Protein AF-A0A7S3IXF3-F1 (afdb_monomer_lite)

Foldseek 3Di:
DPPVVVVVVVVVVVVLVVVLVVVLVVLLVCLQVDVVLLVVCVVPVVVLVVLVVLLVVLVCCCVVPVVQVPDPPNVSVSVVSNSVSVSSNVSNVCSVDHPVVVVVVVVVVVVLLVVLLVVLVPDPDLLVVCPVVLVVLVVVLVVLVVVCVVPVDPVSVVVSVVSVVVSVSSVSSNVSD

Sequence (177 aa):
IDERGRAG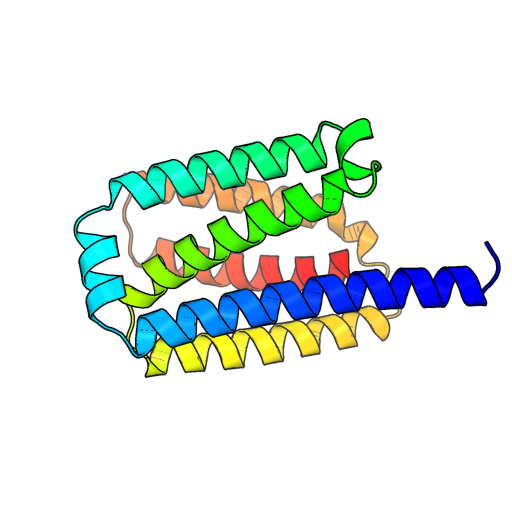FIRKVYLTFTLMLLFTVAFVAMCLVMPEINEFQLENIWLLIVVFIVAITVEIMIICCTSVSRSSPTNLILLGVFVICEAYIVGFICAFYSTELVLLSLALTTVAFIGMTIYAYTTDNDLTIWGGVLFGMLLFLLALIIISFFVRVKWLLIVILILGILLGLFLVAYDTQ

Structure (mmCIF, N/CA/C/O backbone):
data_AF-A0A7S3IXF3-F1
#
_entry.id   AF-A0A7S3IXF3-F1
#
loop_
_atom_site.group_PDB
_atom_site.id
_atom_site.type_symbol
_atom_site.label_atom_id
_atom_site.label_alt_id
_atom_site.label_comp_id
_atom_site.label_asym_id
_atom_site.label_entity_id
_atom_site.label_seq_id
_atom_site.pdbx_PDB_ins_code
_atom_site.Cartn_x
_atom_site.Cartn_y
_atom_site.Cartn_z
_atom_site.occupancy
_atom_site.B_iso_or_equiv
_atom_site.auth_seq_id
_atom_site.auth_comp_id
_atom_site.auth_asym_id
_atom_site.auth_atom_id
_atom_site.pdbx_PDB_model_num
ATOM 1 N N . ILE A 1 1 ? 17.580 -1.362 -27.568 1.00 54.44 1 ILE A N 1
ATOM 2 C CA . ILE A 1 1 ? 16.504 -0.374 -27.313 1.00 54.44 1 ILE A CA 1
ATOM 3 C C . ILE A 1 1 ? 17.197 0.976 -27.231 1.00 54.44 1 ILE A C 1
ATOM 5 O O . ILE A 1 1 ? 18.026 1.123 -26.343 1.00 54.44 1 ILE A O 1
ATOM 9 N N . ASP A 1 2 ? 16.946 1.897 -28.165 1.00 52.59 2 ASP A N 1
ATOM 10 C CA . ASP A 1 2 ? 17.513 3.255 -28.106 1.00 52.59 2 ASP A CA 1
ATOM 11 C C . ASP A 1 2 ? 17.185 3.918 -26.762 1.00 52.59 2 ASP A C 1
ATOM 13 O O . ASP A 1 2 ? 16.088 3.726 -26.229 1.00 52.59 2 ASP A O 1
ATOM 17 N N . GLU A 1 3 ? 18.092 4.737 -26.221 1.00 63.25 3 GLU A N 1
ATOM 18 C CA . GLU A 1 3 ? 17.886 5.451 -24.947 1.00 63.25 3 GLU A CA 1
ATOM 19 C C . GLU A 1 3 ? 16.564 6.236 -24.914 1.00 63.25 3 GLU A C 1
ATOM 21 O O . GLU A 1 3 ? 15.874 6.252 -23.892 1.00 63.25 3 GLU A O 1
ATOM 26 N N . ARG A 1 4 ? 16.145 6.793 -26.062 1.00 62.38 4 ARG A N 1
ATOM 27 C CA . ARG A 1 4 ? 14.848 7.472 -26.238 1.00 62.38 4 ARG A CA 1
ATOM 28 C C . ARG A 1 4 ? 13.648 6.532 -26.062 1.00 62.38 4 ARG A C 1
ATOM 30 O O . ARG A 1 4 ? 12.640 6.933 -25.484 1.00 62.38 4 ARG A O 1
ATOM 37 N N . GLY A 1 5 ? 13.760 5.279 -26.504 1.00 69.56 5 GLY A N 1
ATOM 38 C CA . GLY A 1 5 ? 12.733 4.250 -26.312 1.00 69.56 5 GLY A CA 1
ATOM 39 C C . GLY A 1 5 ? 12.640 3.771 -24.861 1.00 69.56 5 GLY A C 1
ATOM 40 O O . GLY A 1 5 ? 11.537 3.588 -24.346 1.00 69.56 5 GLY A O 1
ATOM 41 N N . ARG A 1 6 ? 13.781 3.640 -24.168 1.00 69.81 6 ARG A N 1
ATOM 42 C CA . ARG A 1 6 ? 13.828 3.245 -22.748 1.00 69.81 6 ARG A CA 1
ATOM 43 C C . ARG A 1 6 ? 13.250 4.330 -21.835 1.00 69.81 6 ARG A C 1
ATOM 45 O O . ARG A 1 6 ? 12.408 4.023 -20.996 1.00 69.81 6 ARG A O 1
ATOM 52 N N . ALA A 1 7 ? 13.624 5.593 -22.042 1.00 73.31 7 ALA A N 1
ATOM 53 C CA . ALA A 1 7 ? 13.074 6.719 -21.281 1.00 73.31 7 ALA A CA 1
ATOM 54 C C . ALA A 1 7 ? 11.558 6.893 -21.505 1.00 73.31 7 ALA A C 1
ATOM 56 O O . ALA A 1 7 ? 10.813 7.145 -20.558 1.00 73.31 7 ALA A O 1
ATOM 57 N N . GLY A 1 8 ? 11.082 6.702 -22.742 1.00 78.12 8 GLY A N 1
ATOM 58 C CA . GLY A 1 8 ? 9.652 6.728 -23.062 1.00 78.12 8 GLY A CA 1
ATOM 59 C C . GLY A 1 8 ? 8.860 5.605 -22.381 1.00 78.12 8 GLY A C 1
ATOM 60 O O . GLY A 1 8 ? 7.771 5.851 -21.860 1.00 78.12 8 GLY A O 1
ATOM 61 N N . PHE A 1 9 ? 9.420 4.392 -22.333 1.00 77.62 9 PHE A N 1
ATOM 62 C CA . PHE A 1 9 ? 8.817 3.258 -21.631 1.00 77.62 9 PHE A CA 1
ATOM 63 C C . PHE A 1 9 ? 8.724 3.507 -20.121 1.00 77.62 9 PHE A C 1
ATOM 65 O O . PHE A 1 9 ? 7.638 3.395 -19.556 1.00 77.62 9 PHE A O 1
ATOM 72 N N . ILE A 1 10 ? 9.826 3.928 -19.493 1.00 79.00 10 ILE A N 1
ATOM 73 C CA . ILE A 1 10 ? 9.873 4.244 -18.059 1.00 79.00 10 ILE A CA 1
ATOM 74 C C . ILE A 1 10 ? 8.826 5.312 -17.720 1.00 79.00 10 ILE A C 1
ATOM 76 O O . ILE A 1 10 ? 7.974 5.092 -16.862 1.00 79.00 10 ILE A O 1
ATOM 80 N N . ARG A 1 11 ? 8.796 6.430 -18.459 1.00 80.56 11 ARG A N 1
ATOM 81 C CA . ARG A 1 11 ? 7.809 7.501 -18.240 1.00 80.56 11 ARG A CA 1
ATOM 82 C C . ARG A 1 11 ? 6.367 6.996 -18.310 1.00 80.56 11 ARG A C 1
ATOM 84 O O . ARG A 1 11 ? 5.537 7.423 -17.514 1.00 80.56 11 ARG A O 1
ATOM 91 N N . LYS A 1 12 ? 6.061 6.098 -19.250 1.00 82.75 12 LYS A N 1
ATOM 92 C CA . LYS A 1 12 ? 4.719 5.519 -19.398 1.00 82.75 12 LYS A CA 1
ATOM 93 C C . LYS A 1 12 ? 4.323 4.677 -18.182 1.00 82.75 12 LYS A C 1
ATOM 95 O O . LYS A 1 12 ? 3.180 4.775 -17.738 1.00 82.75 12 LYS A O 1
ATOM 100 N N . VAL A 1 13 ? 5.246 3.880 -17.645 1.00 84.25 13 VAL A N 1
ATOM 101 C CA . VAL A 1 13 ? 4.996 3.028 -16.470 1.00 84.25 13 VAL A CA 1
ATOM 102 C C . VAL A 1 13 ? 4.736 3.882 -15.229 1.00 84.25 13 VAL A C 1
ATOM 104 O O . VAL A 1 13 ? 3.685 3.729 -14.610 1.00 84.25 13 VAL A O 1
ATOM 107 N N . TYR A 1 14 ? 5.616 4.844 -14.930 1.00 84.06 14 TYR A N 1
ATOM 108 C CA . TYR A 1 14 ? 5.432 5.744 -13.783 1.00 84.06 14 TYR A CA 1
ATOM 109 C C . TYR A 1 14 ? 4.141 6.557 -13.893 1.00 84.06 14 TYR A C 1
ATOM 111 O O . TYR A 1 14 ? 3.392 6.633 -12.927 1.00 84.06 14 TYR A O 1
ATOM 119 N N . LEU A 1 15 ? 3.824 7.095 -15.078 1.00 87.56 15 LEU A N 1
ATOM 120 C CA . LEU A 1 15 ? 2.568 7.819 -15.294 1.00 87.56 15 LEU A CA 1
ATOM 121 C C . LEU A 1 15 ? 1.350 6.931 -15.006 1.00 87.56 15 LEU A C 1
ATOM 123 O O . LEU A 1 15 ? 0.409 7.372 -14.353 1.00 87.56 15 LEU A O 1
ATOM 127 N N . THR A 1 16 ? 1.374 5.685 -15.482 1.00 88.38 16 THR A N 1
ATOM 128 C CA . THR A 1 16 ? 0.284 4.725 -15.260 1.00 88.38 16 THR A CA 1
ATOM 129 C C . THR A 1 16 ? 0.101 4.456 -13.767 1.00 88.38 16 THR A C 1
ATOM 131 O O . THR A 1 16 ? -1.013 4.559 -13.264 1.00 88.38 16 THR A O 1
ATOM 134 N N . PHE A 1 17 ? 1.194 4.200 -13.046 1.00 87.19 17 PHE A N 1
ATOM 135 C CA . PHE A 1 17 ? 1.165 3.969 -11.604 1.00 87.19 17 PHE A CA 1
ATOM 136 C C . PHE A 1 17 ? 0.662 5.192 -10.821 1.00 87.19 17 PHE A C 1
ATOM 138 O O . PHE A 1 17 ? -0.209 5.067 -9.962 1.00 87.19 17 PHE A O 1
ATOM 145 N N . THR A 1 18 ? 1.132 6.397 -11.156 1.00 89.50 18 THR A N 1
ATOM 146 C CA . THR A 1 18 ? 0.658 7.633 -10.518 1.00 89.50 18 THR A CA 1
ATOM 147 C C . THR A 1 18 ? -0.835 7.858 -10.755 1.00 89.50 18 THR A C 1
ATOM 149 O O . THR A 1 18 ? -1.545 8.232 -9.826 1.00 89.50 18 THR A O 1
ATOM 152 N N . LEU A 1 19 ? -1.338 7.602 -11.967 1.00 93.06 19 LEU A N 1
ATOM 153 C CA . LEU A 1 19 ? -2.770 7.708 -12.266 1.00 93.06 19 LEU A CA 1
ATOM 154 C C . LEU A 1 19 ? -3.602 6.715 -11.446 1.00 93.06 19 LEU A C 1
ATOM 156 O O . LEU A 1 19 ? -4.668 7.079 -10.955 1.00 93.06 19 LEU A O 1
ATOM 160 N N . MET A 1 20 ? -3.105 5.492 -11.265 1.00 94.31 20 MET A N 1
ATOM 161 C CA . MET A 1 20 ? -3.757 4.466 -10.449 1.00 94.31 20 MET A CA 1
ATOM 162 C C . MET A 1 20 ? -3.822 4.866 -8.971 1.00 94.31 20 MET A C 1
ATOM 164 O O . MET A 1 20 ? -4.883 4.772 -8.360 1.00 94.31 20 MET A O 1
ATOM 168 N N . LEU A 1 21 ? -2.731 5.401 -8.415 1.00 91.62 21 LEU A N 1
ATOM 169 C CA . LEU A 1 21 ? -2.723 5.926 -7.046 1.00 91.62 21 LEU A CA 1
ATOM 170 C C . LEU A 1 21 ? -3.675 7.114 -6.871 1.00 91.62 21 LEU A C 1
ATOM 172 O O . LEU A 1 21 ? -4.420 7.167 -5.895 1.00 91.62 21 LEU A O 1
ATOM 176 N N . LEU A 1 22 ? -3.680 8.057 -7.818 1.00 95.06 22 LEU A N 1
ATOM 177 C CA . LEU A 1 22 ? -4.589 9.205 -7.781 1.00 95.06 22 LEU A CA 1
ATOM 178 C C . LEU A 1 22 ? -6.053 8.773 -7.850 1.00 95.06 22 LEU A C 1
ATOM 180 O O . LEU A 1 22 ? -6.885 9.349 -7.153 1.00 95.06 22 LEU A O 1
ATOM 184 N N . PHE A 1 23 ? -6.363 7.754 -8.652 1.00 96.19 23 PHE A N 1
ATOM 185 C CA . PHE A 1 23 ? -7.697 7.169 -8.698 1.00 96.19 23 PHE A CA 1
ATOM 186 C C . PHE A 1 23 ? -8.110 6.613 -7.329 1.00 96.19 23 PHE A C 1
ATOM 188 O O . PHE A 1 23 ? -9.190 6.949 -6.844 1.00 96.19 23 PHE A O 1
ATOM 195 N N . THR A 1 24 ? -7.241 5.844 -6.667 1.00 95.44 24 THR A N 1
ATOM 196 C CA . THR A 1 24 ? -7.516 5.318 -5.322 1.00 95.44 24 THR A CA 1
ATOM 197 C C . THR A 1 24 ? -7.727 6.438 -4.305 1.00 95.44 24 THR A C 1
ATOM 199 O O . THR A 1 24 ? -8.700 6.408 -3.555 1.00 95.44 24 THR A O 1
ATOM 202 N N . VAL A 1 25 ? -6.878 7.471 -4.314 1.00 95.06 25 VAL A N 1
ATOM 203 C CA . VAL A 1 25 ? -7.036 8.642 -3.434 1.00 95.06 25 VAL A CA 1
ATOM 204 C C . VAL A 1 25 ? -8.360 9.360 -3.696 1.00 95.06 25 VAL A C 1
ATOM 206 O O . VAL A 1 25 ? -9.055 9.713 -2.747 1.00 95.06 25 VAL A O 1
ATOM 209 N N . ALA A 1 26 ? -8.740 9.551 -4.961 1.00 96.06 26 ALA A N 1
ATOM 210 C CA . ALA A 1 26 ? -10.001 10.193 -5.323 1.00 96.06 26 ALA A CA 1
ATOM 211 C C . ALA A 1 26 ? -11.215 9.375 -4.858 1.00 96.06 26 ALA A C 1
ATOM 213 O O . ALA A 1 26 ? -12.164 9.942 -4.318 1.00 96.06 26 ALA A O 1
ATOM 214 N N . PHE A 1 27 ? -11.171 8.051 -5.016 1.00 95.94 27 PHE A N 1
ATOM 215 C CA . PHE A 1 27 ? -12.229 7.158 -4.550 1.00 95.94 27 PHE A CA 1
ATOM 216 C C . PHE A 1 27 ? -12.365 7.182 -3.021 1.00 95.94 27 PHE A C 1
ATOM 218 O O . PHE A 1 27 ? -13.468 7.338 -2.500 1.00 95.94 27 PHE A O 1
ATOM 225 N N . VAL A 1 28 ? -11.252 7.104 -2.286 1.00 95.25 28 VAL A N 1
ATOM 226 C CA . VAL A 1 28 ? -11.262 7.195 -0.816 1.00 95.25 28 VAL A CA 1
ATOM 227 C C . VAL A 1 28 ? -11.763 8.567 -0.362 1.00 95.25 28 VAL A C 1
ATOM 229 O O . VAL A 1 28 ? -12.591 8.644 0.539 1.00 95.25 28 VAL A O 1
ATOM 232 N N . ALA A 1 29 ? -11.338 9.652 -1.013 1.00 94.12 29 ALA A N 1
ATOM 233 C CA . ALA A 1 29 ? -11.843 10.992 -0.723 1.00 94.12 29 ALA A CA 1
ATOM 234 C C . ALA A 1 29 ? -13.363 11.094 -0.939 1.00 94.12 29 ALA A C 1
ATOM 236 O O . ALA A 1 29 ? -14.053 11.704 -0.125 1.00 94.12 29 ALA A O 1
ATOM 237 N N . MET A 1 30 ? -13.895 10.456 -1.986 1.00 94.44 30 MET A N 1
ATOM 238 C CA . MET A 1 30 ? -15.339 10.360 -2.215 1.00 94.44 30 MET A CA 1
ATOM 239 C C . MET A 1 30 ? -16.043 9.622 -1.064 1.00 94.44 30 MET A C 1
ATOM 241 O O . MET A 1 30 ? -17.041 10.129 -0.560 1.00 94.44 30 MET A O 1
ATOM 245 N N . CYS A 1 31 ? -15.489 8.501 -0.585 1.00 93.38 31 CYS A N 1
ATOM 246 C CA . CYS A 1 31 ? -16.018 7.757 0.570 1.00 93.38 31 CYS A CA 1
ATOM 247 C C . CYS A 1 31 ? -15.996 8.587 1.869 1.00 93.38 31 CYS A C 1
ATOM 249 O O . CYS A 1 31 ? -16.897 8.485 2.695 1.00 93.38 31 CYS A O 1
ATOM 251 N N . LEU A 1 32 ? -14.987 9.444 2.060 1.00 91.75 32 LEU A N 1
ATOM 252 C CA . LEU A 1 32 ? -14.883 10.306 3.246 1.00 91.75 32 LEU A CA 1
ATOM 253 C C . LEU A 1 32 ? -15.885 11.471 3.239 1.00 91.75 32 LEU A C 1
ATOM 255 O O . LEU A 1 32 ? -16.238 11.973 4.305 1.00 91.75 32 LEU A O 1
ATOM 259 N N . VAL A 1 33 ? -16.313 11.928 2.058 1.00 93.19 33 VAL A N 1
ATOM 260 C CA . VAL A 1 33 ? -17.236 13.067 1.905 1.00 93.19 33 VAL A CA 1
ATOM 261 C C . VAL A 1 33 ? -18.695 12.616 1.800 1.00 93.19 33 VAL A C 1
ATOM 263 O O . VAL A 1 33 ? -19.579 13.340 2.253 1.00 93.19 33 VAL A O 1
ATOM 266 N N . MET A 1 34 ? -18.950 11.444 1.212 1.00 93.50 34 MET A N 1
ATOM 267 C CA . MET A 1 34 ? -20.292 10.902 0.981 1.00 93.50 34 MET A CA 1
ATOM 268 C C . MET A 1 34 ? -20.569 9.732 1.937 1.00 93.50 34 MET A C 1
ATOM 270 O O . MET A 1 34 ? -20.169 8.599 1.643 1.00 93.50 34 MET A O 1
ATOM 274 N N . PRO A 1 35 ? -21.239 9.965 3.082 1.00 89.50 35 PRO A N 1
ATOM 275 C CA . PRO A 1 35 ? -21.544 8.903 4.040 1.00 89.50 35 PRO A CA 1
ATOM 276 C C . PRO A 1 35 ? -22.420 7.794 3.442 1.00 89.50 35 PRO A C 1
ATOM 278 O O . PRO A 1 35 ? -22.300 6.644 3.860 1.00 89.50 35 PRO A O 1
ATOM 281 N N . GLU A 1 36 ? -23.221 8.098 2.418 1.00 93.88 36 GLU A N 1
ATOM 282 C CA . GLU A 1 36 ? -24.093 7.141 1.730 1.00 93.88 36 GLU A CA 1
ATOM 283 C C . GLU A 1 36 ? -23.300 5.989 1.092 1.00 93.88 36 GLU A C 1
ATOM 285 O O . GLU A 1 36 ? -23.781 4.858 1.019 1.00 93.88 36 GLU A O 1
ATOM 290 N N . ILE A 1 37 ? -22.064 6.254 0.649 1.00 92.31 37 ILE A N 1
ATOM 291 C CA . ILE A 1 37 ? -21.179 5.223 0.090 1.00 92.31 37 ILE A CA 1
ATOM 292 C C . ILE A 1 37 ? -20.751 4.252 1.187 1.00 92.31 37 ILE A C 1
ATOM 294 O O . ILE A 1 37 ? -20.798 3.039 0.982 1.00 92.31 37 ILE A O 1
ATOM 298 N N . ASN A 1 38 ? -20.379 4.776 2.356 1.00 90.88 38 ASN A N 1
ATOM 299 C CA . ASN A 1 38 ? -19.959 3.959 3.491 1.00 90.88 38 ASN A CA 1
ATOM 300 C C . ASN A 1 38 ? -21.131 3.123 4.022 1.00 90.88 38 ASN A C 1
ATOM 302 O O . ASN A 1 38 ? -20.958 1.941 4.314 1.00 90.88 38 ASN A O 1
ATOM 306 N N . GLU A 1 39 ? -22.332 3.700 4.099 1.00 93.06 39 GLU A N 1
ATOM 307 C CA . GLU A 1 39 ? -23.548 2.969 4.476 1.00 93.06 39 GLU A CA 1
ATOM 308 C C . GLU A 1 39 ? -23.829 1.822 3.499 1.00 93.06 39 GLU A C 1
ATOM 310 O O . GLU A 1 39 ? -23.942 0.669 3.920 1.00 93.06 39 GLU A O 1
ATOM 315 N N . PHE A 1 40 ? -23.816 2.100 2.192 1.00 94.12 40 PHE A N 1
ATOM 316 C CA . PHE A 1 40 ? -23.985 1.075 1.161 1.00 94.12 40 PHE A CA 1
ATOM 317 C C . PHE A 1 40 ? -22.951 -0.055 1.285 1.00 94.12 40 PHE A C 1
ATOM 319 O O . PHE A 1 40 ? -23.293 -1.235 1.163 1.00 94.12 40 PHE A O 1
ATOM 326 N N . GLN A 1 41 ? -21.690 0.298 1.535 1.00 92.81 41 GLN A N 1
ATOM 327 C CA . GLN A 1 41 ? -20.589 -0.645 1.715 1.00 92.81 41 GLN A CA 1
ATOM 328 C C . GLN A 1 41 ? -20.781 -1.548 2.941 1.00 92.81 41 GLN A C 1
ATOM 330 O O . GLN A 1 41 ? -20.542 -2.756 2.854 1.00 92.81 41 GLN A O 1
ATOM 335 N N . LEU A 1 42 ? -21.221 -0.983 4.068 1.00 91.06 42 LEU A N 1
ATOM 336 C CA . LEU A 1 42 ? -21.460 -1.720 5.311 1.00 91.06 42 LEU A CA 1
ATOM 337 C C . LEU A 1 42 ? -22.686 -2.636 5.211 1.00 91.06 42 LEU A C 1
ATOM 339 O O . LEU A 1 42 ? -22.645 -3.763 5.709 1.00 91.06 42 LEU A O 1
ATOM 343 N N . GLU A 1 43 ? -23.743 -2.199 4.525 1.00 95.44 43 GLU A N 1
ATOM 344 C CA . GLU A 1 43 ? -24.923 -3.028 4.248 1.00 95.44 43 GLU A CA 1
ATOM 345 C C . GLU A 1 43 ? -24.606 -4.183 3.283 1.00 95.44 43 GLU A C 1
ATOM 347 O O . GLU A 1 43 ? -25.149 -5.282 3.412 1.00 95.44 43 GLU A O 1
ATOM 352 N N . ASN A 1 44 ? -23.687 -3.965 2.338 1.00 94.50 44 ASN A N 1
ATOM 353 C CA . ASN A 1 44 ? -23.335 -4.923 1.291 1.00 94.50 44 ASN A CA 1
ATOM 354 C C . ASN A 1 44 ? -21.936 -5.521 1.482 1.00 94.50 44 ASN A C 1
ATOM 356 O O . ASN A 1 44 ? -21.155 -5.617 0.535 1.00 94.50 44 ASN A O 1
ATOM 360 N N . ILE A 1 45 ? -21.625 -6.007 2.688 1.00 93.25 45 ILE A N 1
ATOM 361 C CA . ILE A 1 45 ? -20.303 -6.583 3.006 1.00 93.25 45 ILE A CA 1
ATOM 362 C C . ILE A 1 45 ? -19.893 -7.752 2.089 1.00 93.25 45 ILE A C 1
ATOM 364 O O . ILE A 1 45 ? -18.709 -8.019 1.897 1.00 93.25 45 ILE A O 1
ATOM 368 N N . TRP A 1 46 ? -20.857 -8.440 1.471 1.00 94.94 46 TRP A N 1
ATOM 369 C CA . TRP A 1 46 ? -20.593 -9.486 0.482 1.00 94.94 46 TRP A CA 1
ATOM 370 C C . TRP A 1 46 ? -19.804 -8.961 -0.731 1.00 94.94 46 TRP A C 1
ATOM 372 O O . TRP A 1 46 ? -18.990 -9.700 -1.288 1.00 94.94 46 TRP A O 1
ATOM 382 N N . LEU A 1 47 ? -19.981 -7.684 -1.101 1.00 94.44 47 LEU A N 1
ATOM 383 C CA . LEU A 1 47 ? -19.215 -7.037 -2.167 1.00 94.44 47 LEU A CA 1
ATOM 384 C C . LEU A 1 47 ? -17.727 -7.002 -1.836 1.00 94.44 47 LEU A C 1
ATOM 386 O O . LEU A 1 47 ? -16.919 -7.249 -2.723 1.00 94.44 47 LEU A O 1
ATOM 390 N N . LEU A 1 48 ? -17.355 -6.772 -0.572 1.00 95.06 48 LEU A N 1
ATOM 391 C CA . LEU A 1 48 ? -15.952 -6.803 -0.152 1.00 95.06 48 LEU A CA 1
ATOM 392 C C . LEU A 1 48 ? -15.322 -8.169 -0.439 1.00 95.06 48 LEU A C 1
ATOM 394 O O . LEU A 1 48 ? -14.219 -8.236 -0.972 1.00 95.06 48 LEU A O 1
ATOM 398 N N . ILE A 1 49 ? -16.036 -9.255 -0.131 1.00 95.06 49 ILE A N 1
ATOM 399 C CA . ILE A 1 49 ? -15.552 -10.623 -0.363 1.00 95.06 49 ILE A CA 1
ATOM 400 C C . ILE A 1 49 ? -15.367 -10.872 -1.862 1.00 95.06 49 ILE A C 1
ATOM 402 O O . ILE A 1 49 ? -14.332 -11.390 -2.278 1.00 95.06 49 ILE A O 1
ATOM 406 N N . VAL A 1 50 ? -16.345 -10.476 -2.683 1.00 96.62 50 VAL A N 1
ATOM 407 C CA . VAL A 1 50 ? -16.263 -10.611 -4.145 1.00 96.62 50 VAL A CA 1
ATOM 408 C C . VAL A 1 50 ? -15.086 -9.814 -4.698 1.00 96.62 50 VAL A C 1
ATOM 410 O O . VAL A 1 50 ? -14.286 -10.355 -5.458 1.00 96.62 50 VAL A O 1
ATOM 413 N N . VAL A 1 51 ? -14.948 -8.554 -4.288 1.00 96.62 51 VAL A N 1
ATOM 414 C CA . VAL A 1 51 ? -13.858 -7.671 -4.716 1.00 96.62 51 VAL A CA 1
ATOM 415 C C . VAL A 1 51 ? -12.498 -8.249 -4.324 1.00 96.62 51 VAL A C 1
ATOM 417 O O . VAL A 1 51 ? -11.589 -8.264 -5.150 1.00 96.62 51 VAL A O 1
ATOM 420 N N . PHE A 1 52 ? -12.369 -8.799 -3.116 1.00 95.19 52 PHE A N 1
ATOM 421 C CA . PHE A 1 52 ? -11.136 -9.432 -2.652 1.00 95.19 52 PHE A CA 1
ATOM 422 C C . PHE A 1 52 ? -10.772 -10.675 -3.481 1.00 95.19 52 PHE A C 1
ATOM 424 O O . PHE A 1 52 ? -9.628 -10.834 -3.902 1.00 95.19 52 PHE A O 1
ATOM 431 N N . ILE A 1 53 ? -11.751 -11.535 -3.786 1.00 96.81 53 ILE A N 1
ATOM 432 C CA . ILE A 1 53 ? -11.544 -12.708 -4.654 1.00 96.81 53 ILE A CA 1
ATOM 433 C C . ILE A 1 53 ? -11.099 -12.272 -6.055 1.00 96.81 53 ILE A C 1
ATOM 435 O O . ILE A 1 53 ? -10.187 -12.874 -6.627 1.00 96.81 53 ILE A O 1
ATOM 439 N N . VAL A 1 54 ? -11.720 -11.227 -6.610 1.00 97.00 54 VAL A N 1
ATOM 440 C CA . VAL A 1 54 ? -11.351 -10.686 -7.925 1.00 97.00 54 VAL A CA 1
ATOM 441 C C . VAL A 1 54 ? -9.927 -10.132 -7.904 1.00 97.00 54 VAL A C 1
ATOM 443 O O . VAL A 1 54 ? -9.155 -10.487 -8.793 1.00 97.00 54 VAL A O 1
ATOM 446 N N . ALA A 1 55 ? -9.556 -9.343 -6.890 1.00 95.75 55 ALA A N 1
ATOM 447 C CA . ALA A 1 55 ? -8.209 -8.788 -6.747 1.00 95.75 55 ALA A CA 1
ATOM 448 C C . ALA A 1 55 ? -7.140 -9.893 -6.760 1.00 95.75 55 ALA A C 1
ATOM 450 O O . ALA A 1 55 ? -6.267 -9.892 -7.628 1.00 95.75 55 ALA A O 1
ATOM 451 N N . ILE A 1 56 ? -7.291 -10.907 -5.901 1.00 95.19 56 ILE A N 1
ATOM 452 C CA . ILE A 1 56 ? -6.366 -12.048 -5.818 1.00 95.19 56 ILE A CA 1
ATOM 453 C C . ILE A 1 56 ? -6.310 -12.827 -7.138 1.00 95.19 56 ILE A C 1
ATOM 455 O O . ILE A 1 56 ? -5.238 -13.216 -7.599 1.00 95.19 56 ILE A O 1
ATOM 459 N N . THR A 1 57 ? -7.457 -13.047 -7.785 1.00 94.62 57 THR A N 1
ATOM 460 C CA . THR A 1 57 ? -7.499 -13.760 -9.071 1.00 94.62 57 THR A CA 1
ATOM 461 C C . THR A 1 57 ? -6.739 -12.989 -10.152 1.00 94.62 57 THR A C 1
ATOM 463 O O . THR A 1 57 ? -5.991 -13.583 -10.930 1.00 94.62 57 THR A O 1
ATOM 466 N N . VAL A 1 58 ? -6.901 -11.665 -10.197 1.00 94.62 58 VAL A N 1
ATOM 467 C CA . VAL A 1 58 ? -6.196 -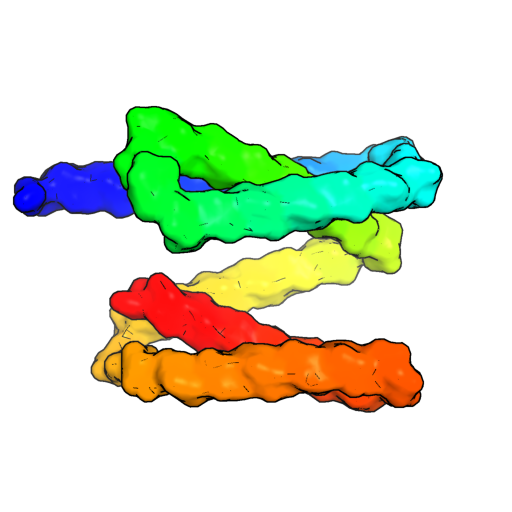10.793 -11.143 1.00 94.62 58 VAL A CA 1
ATOM 468 C C . VAL A 1 58 ? -4.692 -10.778 -10.875 1.00 94.62 58 VAL A C 1
ATOM 470 O O . VAL A 1 58 ? -3.921 -10.934 -11.824 1.00 94.62 58 VAL A O 1
ATOM 473 N N . GLU A 1 59 ? -4.265 -10.671 -9.618 1.00 91.25 59 GLU A N 1
ATOM 474 C CA . GLU A 1 59 ? -2.847 -10.753 -9.245 1.00 91.25 59 GLU A CA 1
ATOM 475 C C . GLU A 1 59 ? -2.219 -12.081 -9.676 1.00 91.25 59 GLU A C 1
ATOM 477 O O . GLU A 1 59 ? -1.180 -12.090 -10.341 1.00 91.25 59 GLU A O 1
ATOM 482 N N . ILE A 1 60 ? -2.878 -13.207 -9.380 1.00 92.06 60 ILE A N 1
ATOM 483 C CA . ILE A 1 60 ? -2.405 -14.539 -9.782 1.00 92.06 60 ILE A CA 1
ATOM 484 C C . ILE A 1 60 ? -2.282 -14.626 -11.307 1.00 92.06 60 ILE A C 1
ATOM 486 O O . ILE A 1 60 ? -1.282 -15.140 -11.810 1.00 92.06 60 ILE A O 1
ATOM 490 N N . MET A 1 61 ? -3.246 -14.095 -12.067 1.00 90.31 61 MET A N 1
ATOM 491 C CA . MET A 1 61 ? -3.152 -14.061 -13.531 1.00 90.31 61 MET A CA 1
ATOM 492 C C . MET A 1 61 ? -1.951 -13.238 -14.012 1.00 90.31 61 MET A C 1
ATOM 494 O O . MET A 1 61 ? -1.252 -13.663 -14.932 1.00 90.31 61 MET A O 1
ATOM 498 N N . ILE A 1 62 ? -1.674 -12.085 -13.402 1.00 89.38 62 ILE A N 1
ATOM 499 C CA . ILE A 1 62 ? -0.535 -11.237 -13.786 1.00 89.38 62 ILE A CA 1
ATOM 500 C C . ILE A 1 62 ? 0.801 -11.936 -13.476 1.00 89.38 62 ILE A C 1
ATOM 502 O O . ILE A 1 62 ? 1.708 -11.917 -14.315 1.00 89.38 62 ILE A O 1
ATOM 506 N N . ILE A 1 63 ? 0.916 -12.572 -12.306 1.00 87.75 63 ILE A N 1
ATOM 507 C CA . ILE A 1 63 ? 2.149 -13.218 -11.833 1.00 87.75 63 ILE A CA 1
ATOM 508 C C . ILE A 1 63 ? 2.406 -14.538 -12.573 1.00 87.75 63 ILE A C 1
ATOM 510 O O . ILE A 1 63 ? 3.504 -14.768 -13.081 1.00 87.75 63 ILE A O 1
ATOM 514 N N . CYS A 1 64 ? 1.404 -15.416 -12.655 1.00 90.25 64 CYS A N 1
ATOM 515 C CA . CYS A 1 64 ? 1.572 -16.772 -13.176 1.00 90.25 64 CYS A CA 1
ATOM 516 C C . CYS A 1 64 ? 1.446 -16.853 -14.704 1.00 90.25 64 CYS A C 1
ATOM 518 O O . CYS A 1 64 ? 2.032 -17.747 -15.319 1.00 90.25 64 CYS A O 1
ATOM 520 N N . CYS A 1 65 ? 0.715 -15.936 -15.348 1.00 89.12 65 CYS A N 1
ATOM 521 C CA . CYS A 1 65 ? 0.497 -15.966 -16.794 1.00 89.12 65 CYS A CA 1
ATOM 522 C C . CYS A 1 65 ? 1.320 -14.882 -17.503 1.00 89.12 65 CYS A C 1
ATOM 524 O O . CYS A 1 65 ? 0.823 -13.816 -17.867 1.00 89.12 65 CYS A O 1
ATOM 526 N N . THR A 1 66 ? 2.584 -15.194 -17.802 1.00 82.44 66 THR A N 1
ATOM 527 C CA . THR A 1 66 ? 3.507 -14.284 -18.513 1.00 82.44 66 THR A CA 1
ATOM 528 C C . THR A 1 66 ? 2.999 -13.831 -19.885 1.00 82.44 66 THR A C 1
ATOM 530 O O . THR A 1 66 ? 3.277 -12.710 -20.307 1.00 82.44 66 THR A O 1
ATOM 533 N N . SER A 1 67 ? 2.213 -14.665 -20.576 1.00 83.69 67 SER A N 1
ATOM 534 C CA . SER A 1 67 ? 1.552 -14.295 -21.836 1.00 83.69 67 SER A CA 1
ATOM 535 C C . SER A 1 67 ? 0.552 -13.152 -21.659 1.00 83.69 67 SER A C 1
ATOM 537 O O . SER A 1 67 ? 0.350 -12.369 -22.583 1.00 83.69 67 SER A O 1
ATOM 539 N N . VAL A 1 68 ? -0.087 -13.063 -20.495 1.00 80.69 68 VAL A N 1
ATOM 540 C CA . VAL A 1 68 ? -1.113 -12.066 -20.188 1.00 80.69 68 VAL A CA 1
ATOM 541 C C . VAL A 1 68 ? -0.462 -10.780 -19.683 1.00 80.69 68 VAL A C 1
ATOM 543 O O . VAL A 1 68 ? -0.791 -9.700 -20.171 1.00 80.69 68 VAL A O 1
ATOM 546 N N . SER A 1 69 ? 0.529 -10.878 -18.793 1.00 79.19 69 SER A N 1
ATOM 547 C CA . SER A 1 69 ? 1.245 -9.704 -18.272 1.00 79.19 69 SER A CA 1
ATOM 548 C C . SER A 1 69 ? 2.106 -8.989 -19.319 1.00 79.19 69 SER A C 1
ATOM 550 O O . SER A 1 69 ? 2.297 -7.771 -19.240 1.00 79.19 69 SER A O 1
ATOM 552 N N . ARG A 1 70 ? 2.576 -9.708 -20.347 1.00 81.12 70 ARG A N 1
ATOM 553 C CA . ARG A 1 70 ? 3.343 -9.134 -21.469 1.00 81.12 70 ARG A CA 1
ATOM 554 C C . ARG A 1 70 ? 2.480 -8.695 -22.657 1.00 81.12 70 ARG A C 1
ATOM 556 O O . ARG A 1 70 ? 3.008 -8.065 -23.572 1.00 81.12 70 ARG A O 1
ATOM 563 N N . SER A 1 71 ? 1.178 -8.993 -22.654 1.00 82.19 71 SER A N 1
ATOM 564 C CA . SER A 1 71 ? 0.263 -8.616 -23.735 1.00 82.19 71 SER A CA 1
ATOM 565 C C . SER A 1 71 ? -0.358 -7.242 -23.477 1.00 82.19 71 SER A C 1
ATOM 567 O O . SER A 1 71 ? -1.146 -7.061 -22.549 1.00 82.19 71 SER A O 1
ATOM 569 N N . SER A 1 72 ? -0.026 -6.266 -24.324 1.00 79.12 72 SER A N 1
ATOM 570 C CA . SER A 1 72 ? -0.723 -4.976 -24.378 1.00 79.12 72 SER A CA 1
ATOM 571 C C . SER A 1 72 ? -1.877 -5.080 -25.384 1.00 79.12 72 SER A C 1
ATOM 573 O O . SER A 1 72 ? -1.619 -5.481 -26.519 1.00 79.12 72 SER A O 1
ATOM 575 N N . PRO A 1 73 ? -3.121 -4.684 -25.043 1.00 83.06 73 PRO A N 1
ATOM 576 C CA . PRO A 1 73 ? -3.524 -3.873 -23.884 1.00 83.06 73 PRO A CA 1
ATOM 577 C C . PRO A 1 73 ? -4.021 -4.667 -22.661 1.00 83.06 73 PRO A C 1
ATOM 579 O O . PRO A 1 73 ? -4.438 -4.059 -21.676 1.00 83.06 73 PRO A O 1
ATOM 582 N N . THR A 1 74 ? -4.023 -6.001 -22.711 1.00 85.50 74 THR A N 1
ATOM 583 C CA . THR A 1 74 ? -4.619 -6.860 -21.673 1.00 85.50 74 THR A CA 1
ATOM 584 C C . THR A 1 74 ? -4.044 -6.599 -20.279 1.00 85.50 74 THR A C 1
ATOM 586 O O . THR A 1 74 ? -4.800 -6.536 -19.312 1.00 85.50 74 THR A O 1
ATOM 589 N N . ASN A 1 75 ? -2.734 -6.376 -20.167 1.00 87.69 75 ASN A N 1
ATOM 590 C CA . ASN A 1 75 ? -2.080 -6.080 -18.892 1.00 87.69 75 ASN A CA 1
ATOM 591 C C . ASN A 1 75 ? -2.584 -4.787 -18.226 1.00 87.69 75 ASN A C 1
ATOM 593 O O . ASN A 1 75 ? -2.771 -4.760 -17.013 1.00 87.69 75 ASN A O 1
ATOM 597 N N . LEU A 1 76 ? -2.860 -3.739 -19.006 1.00 88.00 76 LEU A N 1
ATOM 598 C CA . LEU A 1 76 ? -3.388 -2.469 -18.507 1.00 88.00 76 LEU A CA 1
ATOM 599 C C . LEU A 1 76 ? -4.832 -2.610 -18.031 1.00 88.00 76 LEU A C 1
ATOM 601 O O . LEU A 1 76 ? -5.202 -1.995 -17.037 1.00 88.00 76 LEU A O 1
ATOM 605 N N . ILE A 1 77 ? -5.637 -3.426 -18.717 1.00 91.31 77 ILE A N 1
ATOM 606 C CA . ILE A 1 77 ? -7.019 -3.703 -18.305 1.00 91.31 77 ILE A CA 1
ATOM 607 C C . ILE A 1 77 ? -7.019 -4.440 -16.966 1.00 91.31 77 ILE A C 1
ATOM 609 O O . ILE A 1 77 ? -7.738 -4.042 -16.056 1.00 91.31 77 ILE A O 1
ATOM 613 N N . LEU A 1 78 ? -6.184 -5.471 -16.823 1.00 92.19 78 LEU A N 1
ATOM 614 C CA . LEU A 1 78 ? -6.066 -6.223 -15.573 1.00 92.19 78 LEU A CA 1
ATOM 615 C C . LEU A 1 78 ? -5.564 -5.350 -14.424 1.00 92.19 78 LEU A C 1
ATOM 617 O O . LEU A 1 78 ? -6.164 -5.365 -13.356 1.00 92.19 78 LEU A O 1
ATOM 621 N N . LEU A 1 79 ? -4.537 -4.530 -14.658 1.00 91.69 79 LEU A N 1
ATOM 622 C CA . LEU A 1 79 ? -4.090 -3.542 -13.674 1.00 91.69 79 LEU A CA 1
ATOM 623 C C . LEU A 1 79 ? -5.205 -2.552 -13.307 1.00 91.69 79 LEU A C 1
ATOM 625 O O . LEU A 1 79 ? -5.362 -2.218 -12.141 1.00 91.69 79 LEU A O 1
ATOM 629 N N . GLY A 1 80 ? -6.006 -2.103 -14.276 1.00 93.69 80 GLY A N 1
ATOM 630 C CA . GLY A 1 80 ? -7.152 -1.231 -14.016 1.00 93.69 80 GLY A CA 1
ATOM 631 C C . GLY A 1 80 ? -8.216 -1.897 -13.141 1.00 93.69 80 GLY A C 1
ATOM 632 O O . GLY A 1 80 ? -8.685 -1.284 -12.186 1.00 93.69 80 GLY A O 1
ATOM 633 N N . VAL A 1 81 ? -8.558 -3.159 -13.421 1.00 95.56 81 VAL A N 1
ATOM 634 C CA . VAL A 1 81 ? -9.486 -3.944 -12.587 1.00 95.56 81 VAL A CA 1
ATOM 635 C C . VAL A 1 81 ? -8.934 -4.092 -11.174 1.00 95.56 81 VAL A C 1
ATOM 637 O O . VAL A 1 81 ? -9.650 -3.815 -10.217 1.00 95.56 81 VAL A O 1
ATOM 640 N N . PHE A 1 82 ? -7.659 -4.460 -11.046 1.00 95.00 82 PHE A N 1
ATOM 641 C CA . PHE A 1 82 ? -6.992 -4.577 -9.754 1.00 95.00 82 PHE A CA 1
ATOM 642 C C . PHE A 1 82 ? -7.074 -3.273 -8.950 1.00 95.00 82 PHE A C 1
ATOM 644 O O . PHE A 1 82 ? -7.484 -3.285 -7.796 1.00 95.00 82 PHE A O 1
ATOM 651 N N . VAL A 1 83 ? -6.790 -2.134 -9.581 1.00 96.06 83 VAL A N 1
ATOM 652 C CA . VAL A 1 83 ? -6.826 -0.817 -8.929 1.00 96.06 83 VAL A CA 1
ATOM 653 C C . VAL A 1 83 ? -8.234 -0.417 -8.496 1.00 96.06 83 VAL A C 1
ATOM 655 O O . VAL A 1 83 ? -8.393 0.171 -7.431 1.00 96.06 83 VAL A O 1
ATOM 658 N N . ILE A 1 84 ? -9.265 -0.753 -9.275 1.00 96.94 84 ILE A N 1
ATOM 659 C CA . ILE A 1 84 ? -10.660 -0.535 -8.864 1.00 96.94 84 ILE A CA 1
ATOM 660 C C . ILE A 1 84 ? -10.993 -1.381 -7.631 1.00 96.94 84 ILE A C 1
ATOM 662 O O . ILE A 1 84 ? -11.630 -0.885 -6.701 1.00 96.94 84 ILE A O 1
ATOM 666 N N . CYS A 1 85 ? -10.549 -2.639 -7.609 1.00 97.25 85 CYS A N 1
ATOM 667 C CA . CYS A 1 85 ? -10.750 -3.517 -6.464 1.00 97.25 85 CYS A CA 1
ATOM 668 C C . CYS A 1 85 ? -10.032 -2.997 -5.212 1.00 97.25 85 CYS A C 1
ATOM 670 O O . CYS A 1 85 ? -10.658 -2.872 -4.161 1.00 97.25 85 CYS A O 1
ATOM 672 N N . GLU A 1 86 ? -8.761 -2.623 -5.338 1.00 95.38 86 GLU A N 1
ATOM 673 C CA . GLU A 1 86 ? -7.976 -2.033 -4.252 1.00 95.38 86 GLU A CA 1
ATOM 674 C C . GLU A 1 86 ? -8.591 -0.728 -3.743 1.00 95.38 86 GLU A C 1
ATOM 676 O O . GLU A 1 86 ? -8.750 -0.550 -2.537 1.00 95.38 86 GLU A O 1
ATOM 681 N N . ALA A 1 87 ? -9.029 0.164 -4.636 1.00 96.88 87 ALA A N 1
ATOM 682 C CA . ALA A 1 87 ? -9.695 1.401 -4.240 1.00 96.88 87 ALA A CA 1
ATOM 683 C C . ALA A 1 87 ? -10.948 1.132 -3.392 1.00 96.88 87 ALA A C 1
ATOM 685 O O . ALA A 1 87 ? -11.142 1.783 -2.363 1.00 96.88 87 ALA A O 1
ATOM 686 N N . TYR A 1 88 ? -11.753 0.136 -3.772 1.00 96.75 88 TYR A N 1
ATOM 687 C CA . TYR A 1 88 ? -12.920 -0.275 -2.995 1.00 96.75 88 TYR A CA 1
ATOM 688 C C . TYR A 1 88 ? -12.542 -0.852 -1.623 1.00 96.75 88 TYR A C 1
ATOM 690 O O . TYR A 1 88 ? -13.155 -0.475 -0.624 1.00 96.75 88 TYR A O 1
ATOM 698 N N . ILE A 1 89 ? -11.534 -1.731 -1.554 1.00 96.25 89 ILE A N 1
ATOM 699 C CA . ILE A 1 89 ? -11.060 -2.336 -0.296 1.00 96.25 89 ILE A CA 1
ATOM 700 C C . ILE A 1 89 ? -10.532 -1.255 0.652 1.00 96.25 89 ILE A C 1
ATOM 702 O O . ILE A 1 89 ? -10.931 -1.209 1.816 1.00 96.25 89 ILE A O 1
ATOM 706 N N . VAL A 1 90 ? -9.676 -0.357 0.159 1.00 95.81 90 VAL A N 1
ATOM 707 C CA . VAL A 1 90 ? -9.124 0.745 0.958 1.00 95.81 90 VAL A CA 1
ATOM 708 C C . VAL A 1 90 ? -10.240 1.683 1.417 1.00 95.81 90 VAL A C 1
ATOM 710 O O . VAL A 1 90 ? -10.286 2.021 2.597 1.00 95.81 90 VAL A O 1
ATOM 713 N N . GLY A 1 91 ? -11.181 2.044 0.537 1.00 95.19 91 GLY A N 1
ATOM 714 C CA . GLY A 1 91 ? -12.350 2.852 0.902 1.00 95.19 91 GLY A CA 1
ATOM 715 C C . GLY A 1 91 ? -13.183 2.209 2.014 1.00 95.19 91 GLY A C 1
ATOM 716 O O . GLY A 1 91 ? -13.484 2.865 3.009 1.00 95.19 91 GLY A O 1
ATOM 717 N N . PHE A 1 92 ? -13.458 0.904 1.902 1.00 95.19 92 PHE A N 1
ATOM 718 C CA . PHE A 1 92 ? -14.164 0.136 2.931 1.00 95.19 92 PHE A CA 1
ATOM 719 C C . PHE A 1 92 ? -13.421 0.151 4.275 1.00 95.19 92 PHE A C 1
ATOM 721 O O . PHE A 1 92 ? -14.038 0.349 5.317 1.00 95.19 92 PHE A O 1
ATOM 728 N N . ILE A 1 93 ? -12.096 -0.032 4.277 1.00 93.88 93 ILE A N 1
ATOM 729 C CA . ILE A 1 93 ? -11.287 0.019 5.506 1.00 93.88 93 ILE A CA 1
ATOM 730 C C . ILE A 1 93 ? -11.330 1.425 6.114 1.00 93.88 93 ILE A C 1
ATOM 732 O O . ILE A 1 93 ? -11.531 1.563 7.321 1.00 93.88 9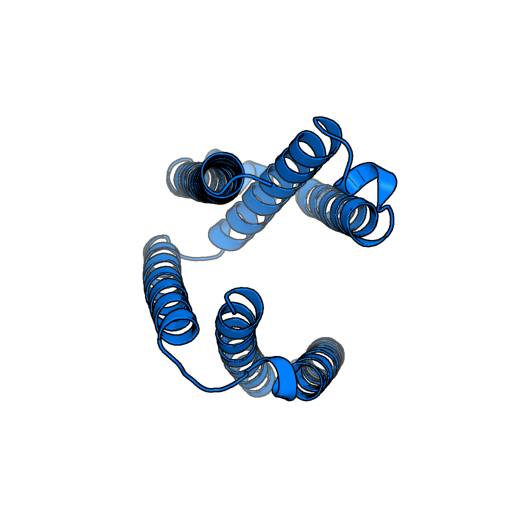3 ILE A O 1
ATOM 736 N N . CYS A 1 94 ? -11.179 2.468 5.295 1.00 94.06 94 CYS A N 1
ATOM 737 C CA . CYS A 1 94 ? -11.215 3.859 5.740 1.00 94.06 94 CYS A CA 1
ATOM 738 C C . CYS A 1 94 ? -12.550 4.246 6.389 1.00 94.06 94 CYS A C 1
ATOM 740 O O . CYS A 1 94 ? -12.535 5.089 7.281 1.00 94.06 94 CYS A O 1
ATOM 742 N N . ALA A 1 95 ? -13.665 3.599 6.033 1.00 91.50 95 ALA A N 1
ATOM 743 C CA . ALA A 1 95 ? -14.968 3.832 6.660 1.00 91.50 95 ALA A CA 1
ATOM 744 C C . ALA A 1 95 ? -14.996 3.518 8.175 1.00 91.50 95 ALA A C 1
ATOM 746 O O . ALA A 1 95 ? -15.856 4.024 8.893 1.00 91.50 95 ALA A O 1
ATOM 747 N N . PHE A 1 96 ? -14.048 2.719 8.686 1.00 90.94 96 PHE A N 1
ATOM 748 C CA . PHE A 1 96 ? -13.926 2.397 10.117 1.00 90.94 96 PHE A CA 1
ATOM 749 C C . PHE A 1 96 ? -13.019 3.356 10.900 1.00 90.94 96 PHE A C 1
ATOM 751 O O . PHE A 1 96 ? -12.905 3.229 12.123 1.00 90.94 96 PHE A O 1
ATOM 758 N N . TYR A 1 97 ? -12.356 4.296 10.226 1.00 92.62 97 TYR A N 1
ATOM 759 C CA . TYR A 1 97 ? -11.411 5.232 10.832 1.00 92.62 97 TYR A CA 1
ATOM 760 C C . TYR A 1 97 ? -11.875 6.676 10.639 1.00 92.62 97 TYR A C 1
ATOM 762 O O . TYR A 1 97 ? -12.596 7.000 9.701 1.00 92.62 97 TYR A O 1
ATOM 770 N N . SER A 1 98 ? -11.452 7.577 11.528 1.00 93.19 98 SER A N 1
ATOM 771 C CA . SER A 1 98 ? -11.747 9.000 11.352 1.00 93.19 98 SER A CA 1
ATOM 772 C C . SER A 1 98 ? -10.966 9.580 10.171 1.00 93.19 98 SER A C 1
ATOM 774 O O . SER A 1 98 ? -9.817 9.204 9.925 1.00 93.19 98 SER A O 1
ATOM 776 N N . THR A 1 99 ? -11.559 10.556 9.481 1.00 93.38 99 THR A N 1
ATOM 777 C CA . THR A 1 99 ? -10.937 11.280 8.359 1.00 93.38 99 THR A CA 1
ATOM 778 C C . THR A 1 99 ? -9.547 11.810 8.716 1.00 93.38 99 THR A C 1
ATOM 780 O O . THR A 1 99 ? -8.621 11.711 7.917 1.00 93.38 99 THR A O 1
ATOM 783 N N . GLU A 1 100 ? -9.374 12.319 9.939 1.00 94.81 100 GLU A N 1
ATOM 784 C CA . GLU A 1 100 ? -8.087 12.807 10.449 1.00 94.81 100 GLU A CA 1
ATOM 785 C C . GLU A 1 100 ? -7.019 11.706 10.481 1.00 94.81 100 GLU A C 1
ATOM 787 O O . GLU A 1 100 ? -5.898 11.922 10.020 1.00 94.81 100 GLU A O 1
ATOM 792 N N . LEU A 1 101 ? -7.365 10.509 10.972 1.00 95.12 101 LEU A N 1
ATOM 793 C CA . LEU A 1 101 ? -6.448 9.368 11.014 1.00 95.12 101 LEU A CA 1
ATOM 794 C C . LEU A 1 101 ? -6.126 8.855 9.610 1.00 95.12 101 LEU A C 1
ATOM 796 O O . LEU A 1 101 ? -4.974 8.520 9.335 1.00 95.12 101 LEU A O 1
ATOM 800 N N . VAL A 1 102 ? -7.114 8.833 8.712 1.00 95.19 102 VAL A N 1
ATOM 801 C CA . VAL A 1 102 ? -6.913 8.429 7.315 1.00 95.19 102 VAL A CA 1
ATOM 802 C C . VAL A 1 102 ? -5.945 9.389 6.616 1.00 95.19 102 VAL A C 1
ATOM 804 O O . VAL A 1 102 ? -4.950 8.939 6.047 1.00 95.19 102 VAL A O 1
ATOM 807 N N . LEU A 1 103 ? -6.155 10.704 6.725 1.00 94.31 103 LEU A N 1
ATOM 808 C CA . LEU A 1 103 ? -5.262 11.708 6.134 1.00 94.31 103 LEU A CA 1
ATOM 809 C C . LEU A 1 103 ? -3.856 11.675 6.744 1.00 94.31 103 LEU A C 1
ATOM 811 O O . LEU A 1 103 ? -2.869 11.783 6.014 1.00 94.31 103 LEU A O 1
ATOM 815 N N . LEU A 1 104 ? -3.748 11.480 8.061 1.00 95.81 104 LEU A N 1
ATOM 816 C CA . LEU A 1 104 ? -2.458 11.325 8.730 1.00 95.81 104 LEU A CA 1
ATOM 817 C C . LEU A 1 104 ? -1.715 10.083 8.222 1.00 95.81 104 LEU A C 1
ATOM 819 O O . LEU A 1 104 ? -0.520 10.162 7.936 1.00 95.81 104 LEU A O 1
ATOM 823 N N . SER A 1 105 ? -2.415 8.954 8.077 1.00 93.31 105 SER A N 1
ATOM 824 C CA . SER A 1 105 ? -1.826 7.719 7.556 1.00 93.31 105 SER A CA 1
ATOM 825 C C . SER A 1 105 ? -1.318 7.902 6.126 1.00 93.31 105 SER A C 1
ATOM 827 O O . SER A 1 105 ? -0.168 7.566 5.859 1.00 93.31 105 SER A O 1
ATOM 829 N N . LEU A 1 106 ? -2.105 8.547 5.256 1.00 94.12 106 LEU A N 1
ATOM 830 C CA . LEU A 1 106 ? -1.723 8.865 3.880 1.00 94.12 106 LEU A CA 1
ATOM 831 C C . LEU A 1 106 ? -0.473 9.754 3.829 1.00 94.12 106 LEU A C 1
ATOM 833 O O . LEU A 1 106 ? 0.434 9.509 3.032 1.00 94.12 106 LEU A O 1
ATOM 837 N N . ALA A 1 107 ? -0.405 10.782 4.677 1.00 94.88 107 ALA A N 1
ATOM 838 C CA . ALA A 1 107 ? 0.749 11.673 4.741 1.00 94.88 107 ALA A CA 1
ATOM 839 C C . ALA A 1 107 ? 2.015 10.921 5.187 1.00 94.88 107 ALA A C 1
ATOM 841 O O . ALA A 1 107 ? 3.058 11.033 4.540 1.00 94.88 107 ALA A O 1
ATOM 842 N N . LEU A 1 108 ? 1.918 10.113 6.248 1.00 95.12 108 LEU A N 1
ATOM 843 C CA . LEU A 1 108 ? 3.041 9.331 6.770 1.00 95.12 108 LEU A CA 1
ATOM 844 C C . LEU A 1 108 ? 3.533 8.283 5.764 1.00 95.12 108 LEU A C 1
ATOM 846 O O . LEU A 1 108 ? 4.741 8.192 5.537 1.00 95.12 108 LEU A O 1
ATOM 850 N N . THR A 1 109 ? 2.634 7.532 5.122 1.00 93.38 109 THR A N 1
ATOM 851 C CA . THR A 1 109 ? 3.018 6.539 4.106 1.00 93.38 109 THR A CA 1
ATOM 852 C C . THR A 1 109 ? 3.631 7.202 2.879 1.00 93.38 109 THR A C 1
ATOM 854 O O . THR A 1 109 ? 4.595 6.676 2.334 1.00 93.38 109 THR A O 1
ATOM 857 N N . THR A 1 110 ? 3.137 8.377 2.473 1.00 92.62 110 THR A N 1
ATOM 858 C CA . THR A 1 110 ? 3.698 9.135 1.343 1.00 92.62 110 THR A CA 1
ATOM 859 C C . THR A 1 110 ? 5.123 9.593 1.639 1.00 92.62 110 THR A C 1
ATOM 861 O O . THR A 1 110 ? 6.023 9.372 0.828 1.00 92.62 110 THR A O 1
ATOM 864 N N . VAL A 1 111 ? 5.353 10.188 2.814 1.00 95.44 111 VAL A N 1
ATOM 865 C CA . VAL A 1 111 ? 6.694 10.623 3.235 1.00 95.44 111 VAL A CA 1
ATOM 866 C C . VAL A 1 111 ? 7.643 9.433 3.323 1.00 95.44 111 VAL A C 1
ATOM 868 O O . VAL A 1 111 ? 8.761 9.507 2.814 1.00 95.44 111 VAL A O 1
ATOM 871 N N . ALA A 1 112 ? 7.199 8.327 3.921 1.00 94.12 112 ALA A N 1
ATOM 872 C CA . ALA A 1 112 ? 8.029 7.142 4.071 1.00 94.12 112 ALA A CA 1
ATOM 873 C C . ALA A 1 112 ? 8.351 6.489 2.715 1.00 94.12 112 ALA A C 1
ATOM 875 O O . ALA A 1 112 ? 9.507 6.159 2.462 1.00 94.12 112 ALA A O 1
ATOM 876 N N . PHE A 1 113 ? 7.374 6.383 1.808 1.00 91.88 113 PHE A N 1
ATOM 877 C CA . PHE A 1 113 ? 7.578 5.857 0.456 1.00 91.88 113 PHE A CA 1
ATOM 878 C C . PHE A 1 113 ? 8.574 6.708 -0.338 1.00 91.88 113 PHE A C 1
ATOM 880 O O . PHE A 1 113 ? 9.535 6.172 -0.887 1.00 91.88 113 PHE A O 1
ATOM 887 N N . ILE A 1 114 ? 8.399 8.035 -0.356 1.00 92.44 114 ILE A N 1
ATOM 888 C CA . ILE A 1 114 ? 9.324 8.952 -1.042 1.00 92.44 114 ILE A CA 1
ATOM 889 C C . ILE A 1 114 ? 10.723 8.868 -0.420 1.00 92.44 114 ILE A C 1
ATOM 891 O O . ILE A 1 114 ? 11.708 8.779 -1.150 1.00 92.44 114 ILE A O 1
ATOM 895 N N . GLY A 1 115 ? 10.819 8.850 0.912 1.00 93.81 115 GLY A N 1
ATOM 896 C CA . GLY A 1 115 ? 12.089 8.726 1.626 1.00 93.81 115 GLY A CA 1
ATOM 897 C C . GLY A 1 115 ? 12.841 7.441 1.274 1.00 93.81 115 GLY A C 1
ATOM 898 O O . GLY A 1 115 ? 14.020 7.503 0.925 1.00 93.81 115 GLY A O 1
ATOM 899 N N . MET A 1 116 ? 12.157 6.292 1.286 1.00 92.94 116 MET A N 1
ATOM 900 C CA . MET A 1 116 ? 12.756 5.006 0.907 1.00 92.94 116 MET A CA 1
ATOM 901 C C . MET A 1 116 ? 13.089 4.931 -0.588 1.00 92.94 116 MET A C 1
ATOM 903 O O . MET A 1 116 ? 14.117 4.365 -0.946 1.00 92.94 116 MET A O 1
ATOM 907 N N . THR A 1 117 ? 12.281 5.551 -1.453 1.00 90.62 117 THR A N 1
ATOM 908 C CA . THR A 1 117 ? 12.553 5.644 -2.899 1.00 90.62 117 THR A CA 1
ATOM 909 C C . THR A 1 117 ? 13.833 6.444 -3.162 1.00 90.62 117 THR A C 1
ATOM 911 O O . THR A 1 117 ? 14.696 6.007 -3.919 1.00 90.62 117 THR A O 1
ATOM 914 N N . ILE A 1 118 ? 14.003 7.603 -2.510 1.00 92.06 118 ILE A N 1
ATOM 915 C CA . ILE A 1 118 ? 15.236 8.403 -2.609 1.00 92.06 118 ILE A CA 1
ATOM 916 C C . ILE A 1 118 ? 16.425 7.594 -2.086 1.00 92.06 118 ILE A C 1
ATOM 918 O O . ILE A 1 118 ? 17.459 7.529 -2.749 1.00 92.06 118 ILE A O 1
ATOM 922 N N . TYR A 1 119 ? 16.273 6.946 -0.928 1.00 90.88 119 TYR A N 1
ATOM 923 C CA . TYR A 1 119 ? 17.313 6.094 -0.362 1.00 90.88 119 TYR A CA 1
ATOM 924 C C . TYR A 1 119 ? 17.762 5.010 -1.352 1.00 90.88 119 TYR A C 1
ATOM 926 O O . TYR A 1 119 ? 18.958 4.911 -1.616 1.00 90.88 119 TYR A O 1
ATOM 934 N N . ALA A 1 120 ? 16.820 4.288 -1.964 1.00 89.06 120 ALA A N 1
ATOM 935 C CA . ALA A 1 120 ? 17.089 3.243 -2.951 1.00 89.06 120 ALA A CA 1
ATOM 936 C C . ALA A 1 120 ? 17.924 3.742 -4.141 1.00 89.06 120 ALA A C 1
ATOM 938 O O . ALA A 1 120 ? 18.875 3.073 -4.537 1.00 89.06 120 ALA A O 1
ATOM 939 N N . TYR A 1 121 ? 17.636 4.943 -4.657 1.00 86.50 121 TYR A N 1
ATOM 940 C CA . TYR A 1 121 ? 18.417 5.546 -5.747 1.00 86.50 121 TYR A CA 1
ATOM 941 C C . TYR A 1 121 ? 19.802 6.049 -5.333 1.00 86.50 121 TYR A C 1
ATOM 943 O O . TYR A 1 121 ? 20.677 6.179 -6.185 1.00 86.50 121 TYR A O 1
ATOM 951 N N . THR A 1 122 ? 19.991 6.404 -4.061 1.00 90.19 122 THR A N 1
ATOM 952 C CA . THR A 1 122 ? 21.248 7.005 -3.577 1.00 90.19 122 THR A CA 1
ATOM 953 C C . THR A 1 122 ? 22.206 6.011 -2.935 1.00 90.19 122 THR A C 1
ATOM 955 O O . THR A 1 122 ? 23.380 6.332 -2.783 1.00 90.19 122 THR A O 1
ATOM 958 N N . THR A 1 123 ? 21.724 4.848 -2.496 1.00 88.88 123 THR A N 1
ATOM 959 C CA . THR A 1 123 ? 22.552 3.907 -1.745 1.00 88.88 123 THR A CA 1
ATOM 960 C C . THR A 1 123 ? 23.382 3.026 -2.674 1.00 88.88 123 THR A C 1
ATOM 962 O O . THR A 1 123 ? 22.861 2.420 -3.603 1.00 88.88 123 THR A O 1
ATOM 965 N N . ASP A 1 124 ? 24.676 2.920 -2.372 1.00 82.31 124 ASP A N 1
ATOM 966 C CA . ASP A 1 124 ? 25.621 2.041 -3.077 1.00 82.31 124 ASP A CA 1
ATOM 967 C C . ASP A 1 124 ? 25.527 0.568 -2.628 1.00 82.31 124 ASP A C 1
ATOM 969 O O . ASP A 1 124 ? 26.262 -0.289 -3.116 1.00 82.31 124 ASP A O 1
ATOM 973 N N . ASN A 1 125 ? 24.665 0.261 -1.653 1.00 81.88 125 ASN A N 1
ATOM 974 C CA . ASN A 1 125 ? 24.480 -1.097 -1.156 1.00 81.88 125 ASN A CA 1
ATOM 975 C C . ASN A 1 125 ? 23.557 -1.891 -2.090 1.00 81.88 125 ASN A C 1
ATOM 977 O O . ASN A 1 125 ? 22.429 -1.469 -2.338 1.00 81.88 125 ASN A O 1
ATOM 981 N N . ASP A 1 126 ? 23.987 -3.088 -2.499 1.00 81.38 126 ASP A N 1
ATOM 982 C CA . ASP A 1 126 ? 23.143 -4.041 -3.227 1.00 81.38 126 ASP A CA 1
ATOM 983 C C . ASP A 1 126 ? 22.080 -4.651 -2.294 1.00 81.38 126 ASP A C 1
ATOM 985 O O . ASP A 1 126 ? 22.318 -5.661 -1.613 1.00 81.38 126 ASP A O 1
ATOM 989 N N . LEU A 1 127 ? 20.871 -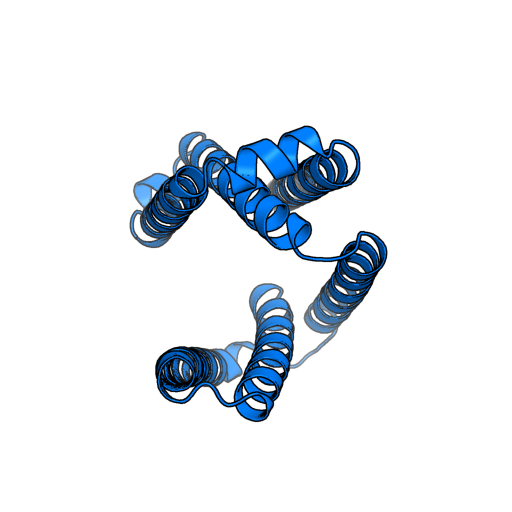4.076 -2.271 1.00 82.25 127 LEU A N 1
ATOM 990 C CA . LEU A 1 127 ? 19.761 -4.603 -1.464 1.00 82.25 127 LEU A CA 1
ATOM 991 C C . LEU A 1 127 ? 19.264 -5.968 -1.967 1.00 82.25 127 LEU A C 1
ATOM 993 O O . LEU A 1 127 ? 18.652 -6.716 -1.203 1.00 82.25 127 LEU A O 1
ATOM 997 N N . THR A 1 128 ? 19.609 -6.354 -3.201 1.00 80.25 128 THR A N 1
ATOM 998 C CA . THR A 1 128 ? 19.275 -7.661 -3.793 1.00 80.25 128 THR A CA 1
ATOM 999 C C . THR A 1 128 ? 19.715 -8.838 -2.909 1.00 80.25 128 THR A C 1
ATOM 1001 O O . THR A 1 128 ? 19.009 -9.845 -2.813 1.00 80.25 128 THR A O 1
ATOM 1004 N N . ILE A 1 129 ? 20.839 -8.693 -2.194 1.00 83.44 129 ILE A N 1
ATOM 1005 C CA . ILE A 1 129 ? 21.387 -9.713 -1.282 1.00 83.44 129 ILE A CA 1
ATOM 1006 C C . ILE A 1 129 ? 20.399 -10.039 -0.146 1.00 83.44 129 ILE A C 1
ATOM 1008 O O . ILE A 1 129 ? 20.326 -11.177 0.320 1.00 83.44 129 ILE A O 1
ATOM 1012 N N . TRP A 1 130 ? 19.583 -9.066 0.263 1.00 85.19 130 TRP A N 1
ATOM 1013 C CA . TRP A 1 130 ? 18.593 -9.217 1.328 1.00 85.19 130 TRP A CA 1
ATOM 1014 C C . TRP A 1 130 ? 17.290 -9.875 0.867 1.00 85.19 130 TRP A C 1
ATOM 1016 O O . TRP A 1 130 ? 16.449 -10.176 1.713 1.00 85.19 130 TRP A O 1
ATOM 1026 N N . GLY A 1 131 ? 17.119 -10.174 -0.427 1.00 85.25 131 GLY A N 1
ATOM 1027 C CA . GLY A 1 131 ? 15.878 -10.745 -0.967 1.00 85.25 131 GLY A CA 1
ATOM 1028 C C . GLY A 1 131 ? 15.435 -12.032 -0.259 1.00 85.25 131 GLY A C 1
ATOM 1029 O O . GLY A 1 131 ? 14.267 -12.183 0.095 1.00 85.25 131 GLY A O 1
ATOM 1030 N N . GLY A 1 132 ? 16.379 -12.930 0.051 1.00 88.12 132 GLY A N 1
ATOM 1031 C CA . GLY A 1 132 ? 16.086 -14.153 0.810 1.00 88.12 132 GLY A CA 1
ATOM 1032 C C . GLY A 1 132 ? 15.635 -13.882 2.252 1.00 88.12 132 GLY A C 1
ATOM 1033 O O . GLY A 1 132 ? 14.741 -14.558 2.761 1.00 88.12 132 GLY A O 1
ATOM 1034 N N . VAL A 1 133 ? 16.208 -12.860 2.896 1.00 89.56 133 VAL A N 1
ATOM 1035 C CA . VAL A 1 133 ? 15.821 -12.432 4.250 1.00 89.56 133 VAL A CA 1
ATOM 1036 C C . VAL A 1 133 ? 14.432 -11.791 4.229 1.00 89.56 133 VAL A C 1
ATOM 1038 O O . VAL A 1 133 ? 13.601 -12.125 5.070 1.00 89.56 133 VAL A O 1
ATOM 1041 N N . LEU A 1 134 ? 14.149 -10.933 3.244 1.00 90.56 134 LEU A N 1
ATOM 1042 C CA . LEU A 1 134 ? 12.839 -10.300 3.052 1.00 90.56 134 LEU A CA 1
ATOM 1043 C C . LEU A 1 134 ? 11.740 -11.344 2.824 1.00 90.56 134 LEU A C 1
ATOM 1045 O O . LEU A 1 134 ? 10.690 -11.277 3.463 1.00 90.56 134 LEU A O 1
ATOM 1049 N N . PHE A 1 135 ? 12.010 -12.363 2.005 1.00 90.19 135 PHE A N 1
ATOM 1050 C CA . PHE A 1 135 ? 11.086 -13.478 1.801 1.00 90.19 135 PHE A CA 1
ATOM 1051 C C . PHE A 1 135 ? 10.850 -14.286 3.088 1.00 90.19 135 PHE A C 1
ATOM 1053 O O . PHE A 1 135 ? 9.710 -14.612 3.423 1.00 90.19 135 PHE A O 1
ATOM 1060 N N . GLY A 1 136 ? 11.907 -14.562 3.860 1.00 92.69 136 GLY A N 1
ATOM 1061 C CA . GLY A 1 136 ? 11.783 -15.215 5.166 1.00 92.69 136 GLY A CA 1
ATOM 1062 C C . GLY A 1 136 ? 10.946 -14.404 6.162 1.00 92.69 136 GLY A C 1
ATOM 1063 O O . GLY A 1 136 ? 10.081 -14.963 6.840 1.00 92.69 136 GLY A O 1
ATOM 1064 N N . MET A 1 137 ? 11.148 -13.083 6.217 1.00 92.69 137 MET A N 1
ATOM 1065 C CA . MET A 1 137 ? 10.360 -12.176 7.060 1.00 92.69 137 MET A CA 1
ATOM 1066 C C . MET A 1 137 ? 8.887 -12.127 6.639 1.00 92.69 137 MET A C 1
ATOM 1068 O O . MET A 1 137 ? 8.018 -12.133 7.510 1.00 92.69 137 MET A O 1
ATOM 1072 N N . LEU A 1 138 ? 8.596 -12.150 5.335 1.00 92.69 138 LEU A N 1
ATOM 1073 C CA . LEU A 1 138 ? 7.230 -12.220 4.812 1.00 92.69 138 LEU A CA 1
ATOM 1074 C C . LEU A 1 138 ? 6.505 -13.487 5.294 1.00 92.69 138 LEU A C 1
ATOM 1076 O O . LEU A 1 138 ? 5.397 -13.402 5.826 1.00 92.69 138 LEU A O 1
ATOM 1080 N N . LEU A 1 139 ? 7.141 -14.659 5.168 1.00 93.69 139 LEU A N 1
ATOM 1081 C CA . LEU A 1 139 ? 6.568 -15.932 5.627 1.00 93.69 139 LEU A CA 1
ATOM 1082 C C . LEU A 1 139 ? 6.372 -15.969 7.146 1.00 93.69 139 LEU A C 1
ATOM 1084 O O . LEU A 1 139 ? 5.352 -16.460 7.633 1.00 93.69 139 LEU A O 1
ATOM 1088 N N . PHE A 1 140 ? 7.331 -15.431 7.900 1.00 93.75 140 PHE A N 1
ATOM 1089 C CA . PHE A 1 140 ? 7.219 -15.318 9.351 1.00 93.75 140 PHE A CA 1
ATOM 1090 C C . PHE A 1 140 ? 6.039 -14.427 9.761 1.00 93.75 140 PHE A C 1
ATOM 1092 O O . PHE A 1 140 ? 5.254 -14.797 10.636 1.00 93.75 140 PHE A O 1
ATOM 1099 N N . LEU A 1 141 ? 5.866 -13.284 9.096 1.00 93.69 141 LEU A N 1
ATOM 1100 C CA . LEU A 1 141 ? 4.769 -12.362 9.365 1.00 93.69 141 LEU A CA 1
ATOM 1101 C C . LEU A 1 141 ? 3.408 -12.980 9.012 1.00 93.69 141 LEU A C 1
ATOM 1103 O O . LEU A 1 141 ? 2.458 -12.845 9.784 1.00 93.69 141 LEU A O 1
ATOM 1107 N N . LEU A 1 142 ? 3.329 -13.744 7.918 1.00 92.75 142 LEU A N 1
ATOM 1108 C CA . LEU A 1 142 ? 2.140 -14.521 7.562 1.00 92.75 142 LEU A CA 1
ATOM 1109 C C . LEU A 1 142 ? 1.775 -15.536 8.659 1.00 92.75 142 LEU A C 1
ATOM 1111 O O . LEU A 1 142 ? 0.617 -15.613 9.074 1.00 92.75 142 LEU A O 1
ATOM 1115 N N . ALA A 1 143 ? 2.759 -16.274 9.180 1.00 92.38 143 ALA A N 1
ATOM 1116 C CA . ALA A 1 143 ? 2.540 -17.208 10.283 1.00 92.38 143 ALA A CA 1
ATOM 1117 C C . ALA A 1 143 ? 2.045 -16.494 11.555 1.00 92.38 143 ALA A C 1
ATOM 1119 O O . ALA A 1 143 ? 1.119 -16.978 12.210 1.00 92.38 143 ALA A O 1
ATOM 1120 N N . LEU A 1 144 ? 2.599 -15.319 11.882 1.00 92.25 144 LEU A N 1
ATOM 1121 C CA . LEU A 1 144 ? 2.137 -14.508 13.013 1.00 92.25 144 LEU A CA 1
ATOM 1122 C C . LEU A 1 144 ? 0.691 -14.027 12.844 1.00 92.25 144 LEU A C 1
ATOM 1124 O O . LEU A 1 144 ? -0.058 -14.053 13.821 1.00 92.25 144 LEU A O 1
ATOM 1128 N N . ILE A 1 145 ? 0.277 -13.626 11.638 1.00 91.31 145 ILE A N 1
ATOM 1129 C CA . ILE A 1 145 ? -1.117 -13.243 11.351 1.00 91.31 145 ILE A CA 1
ATOM 1130 C C . ILE A 1 145 ? -2.056 -14.431 11.601 1.00 91.31 145 ILE A C 1
ATOM 1132 O O . ILE A 1 145 ? -3.071 -14.276 12.287 1.00 91.31 145 ILE A O 1
ATOM 1136 N N . ILE A 1 146 ? -1.691 -15.625 11.121 1.00 91.12 146 ILE A N 1
ATOM 1137 C CA . ILE A 1 146 ? -2.477 -16.851 11.325 1.00 91.12 146 ILE A CA 1
ATOM 1138 C C . ILE A 1 146 ? -2.589 -17.176 12.819 1.00 91.12 146 ILE A C 1
ATOM 1140 O O . ILE A 1 146 ? -3.686 -17.429 13.311 1.00 91.12 146 ILE A O 1
ATOM 1144 N N . ILE A 1 147 ? -1.486 -17.124 13.571 1.00 90.38 147 ILE A N 1
ATOM 1145 C CA . ILE A 1 147 ? -1.496 -17.377 15.022 1.00 90.38 147 ILE A CA 1
ATOM 1146 C C . ILE A 1 147 ? -2.326 -16.316 15.761 1.00 90.38 147 ILE A C 1
ATOM 1148 O O . ILE A 1 147 ? -3.117 -16.650 16.648 1.00 90.38 147 ILE A O 1
ATOM 1152 N N . SER A 1 148 ? -2.188 -15.042 15.389 1.00 89.19 148 SER A N 1
ATOM 1153 C CA . SER A 1 148 ? -2.912 -13.924 16.004 1.00 89.19 148 SER A CA 1
ATOM 1154 C C . SER A 1 148 ? -4.430 -14.098 15.916 1.00 89.19 148 SER A C 1
ATOM 1156 O O . SER A 1 148 ? -5.140 -13.780 16.874 1.00 89.19 148 SER A O 1
ATOM 1158 N N . PHE A 1 149 ? -4.927 -14.700 14.830 1.00 86.38 149 PHE A N 1
ATOM 1159 C CA . PHE A 1 149 ? -6.346 -15.024 14.664 1.00 86.38 149 PHE A CA 1
ATOM 1160 C C . PHE A 1 149 ? -6.899 -15.924 15.786 1.00 86.38 149 PHE A C 1
ATOM 1162 O O . PHE A 1 149 ? -8.031 -15.719 16.241 1.00 86.38 149 PHE A O 1
ATOM 1169 N N . PHE A 1 150 ? -6.092 -16.872 16.278 1.00 89.75 150 PHE A N 1
ATOM 1170 C CA . PHE A 1 150 ? -6.469 -17.791 17.357 1.00 89.75 150 PHE A CA 1
ATOM 1171 C C . PHE A 1 150 ? -6.237 -17.205 18.755 1.00 89.75 150 PHE A C 1
ATOM 1173 O O . PHE A 1 150 ? -7.084 -17.370 19.630 1.00 89.75 150 PHE A O 1
ATOM 1180 N N . VAL A 1 151 ? -5.107 -16.524 18.983 1.00 86.25 151 VAL A N 1
ATOM 1181 C CA . VAL A 1 151 ? -4.685 -16.101 20.338 1.00 86.25 151 VAL A CA 1
ATOM 1182 C C . VAL A 1 151 ? -5.224 -14.706 20.720 1.00 86.25 151 VAL A C 1
ATOM 1184 O O . VAL A 1 151 ? -5.362 -14.406 21.903 1.00 86.25 151 VAL A O 1
ATOM 1187 N N . ARG A 1 152 ? -5.570 -13.852 19.741 1.00 80.44 152 ARG A N 1
ATOM 1188 C CA . ARG A 1 152 ? -6.215 -12.526 19.911 1.00 80.44 152 ARG A CA 1
ATOM 1189 C C . ARG A 1 152 ? -5.596 -11.628 21.000 1.00 80.44 152 ARG A C 1
ATOM 1191 O O . ARG A 1 152 ? -6.302 -10.974 21.769 1.00 80.44 152 ARG A O 1
ATOM 1198 N N . VAL A 1 153 ? -4.265 -11.556 21.058 1.00 86.75 153 VAL A N 1
ATOM 1199 C CA . VAL A 1 153 ? -3.537 -10.711 22.024 1.00 86.75 153 VAL A CA 1
ATOM 1200 C C . VAL A 1 153 ? -3.262 -9.331 21.426 1.00 86.75 153 VAL A C 1
ATOM 1202 O O . VAL A 1 153 ? -2.619 -9.218 20.386 1.00 86.75 153 VAL A O 1
ATOM 1205 N N . LYS A 1 154 ? -3.684 -8.258 22.109 1.00 86.44 154 LYS A N 1
ATOM 1206 C CA . LYS A 1 154 ? -3.528 -6.874 21.612 1.00 86.44 154 LYS A CA 1
ATOM 1207 C C . LYS A 1 154 ? -2.068 -6.474 21.361 1.00 86.44 154 LYS A C 1
ATOM 1209 O O . LYS A 1 154 ? -1.770 -5.875 20.336 1.00 86.44 154 LYS A O 1
ATOM 1214 N N . TRP A 1 155 ? -1.153 -6.832 22.265 1.00 87.94 155 TRP A N 1
ATOM 1215 C CA . TRP A 1 155 ? 0.274 -6.528 22.099 1.00 87.94 155 TRP A CA 1
ATOM 1216 C C . TRP A 1 155 ? 0.892 -7.247 20.895 1.00 87.94 155 TRP A C 1
ATOM 1218 O O . TRP A 1 155 ? 1.720 -6.664 20.204 1.00 87.94 155 TRP A O 1
ATOM 1228 N N . LEU A 1 156 ? 0.443 -8.473 20.599 1.00 88.94 156 LEU A N 1
ATOM 1229 C CA . LEU A 1 156 ? 0.888 -9.219 19.421 1.00 88.94 156 LEU A CA 1
ATOM 1230 C C . LEU A 1 156 ? 0.479 -8.502 18.129 1.00 88.94 156 LEU A C 1
ATOM 1232 O O . LEU A 1 156 ? 1.290 -8.395 17.216 1.00 88.94 156 LEU A O 1
ATOM 1236 N N . LEU A 1 157 ? -0.740 -7.953 18.071 1.00 89.75 157 LEU A N 1
ATOM 1237 C CA . LEU A 1 157 ? -1.199 -7.167 16.923 1.00 89.75 157 LEU A CA 1
ATOM 1238 C C . LEU A 1 157 ? -0.313 -5.934 16.687 1.00 89.75 157 LEU A C 1
ATOM 1240 O O . LEU A 1 157 ? 0.083 -5.684 15.555 1.00 89.75 157 LEU A O 1
ATOM 1244 N N . ILE A 1 158 ? 0.045 -5.197 17.744 1.00 90.62 158 ILE A N 1
ATOM 1245 C CA . ILE A 1 158 ? 0.932 -4.024 17.634 1.00 90.62 158 ILE A CA 1
ATOM 1246 C C . ILE A 1 158 ? 2.303 -4.430 17.077 1.00 90.62 158 ILE A C 1
ATOM 1248 O O . ILE A 1 158 ? 2.823 -3.765 16.183 1.00 90.62 158 ILE A O 1
ATOM 1252 N N . VAL A 1 159 ? 2.868 -5.540 17.560 1.00 91.75 159 VAL A N 1
ATOM 1253 C CA . VAL A 1 159 ? 4.143 -6.069 17.050 1.00 91.75 159 VAL A CA 1
ATOM 1254 C C . VAL A 1 159 ? 4.034 -6.434 15.568 1.00 91.75 159 VAL A C 1
ATOM 1256 O O . VAL A 1 159 ? 4.912 -6.064 14.792 1.00 91.75 159 VAL A O 1
ATOM 1259 N N . ILE A 1 160 ? 2.949 -7.097 15.155 1.00 93.50 160 ILE A N 1
ATOM 1260 C CA . ILE A 1 160 ? 2.702 -7.446 13.746 1.00 93.50 160 ILE A CA 1
ATOM 1261 C C . ILE A 1 160 ? 2.631 -6.187 12.875 1.00 93.50 160 ILE A C 1
ATOM 1263 O O . ILE A 1 160 ? 3.244 -6.160 11.811 1.00 93.50 160 ILE A O 1
ATOM 1267 N N . LEU A 1 161 ? 1.940 -5.135 13.327 1.00 92.94 161 LEU A N 1
ATOM 1268 C CA . LEU A 1 161 ? 1.840 -3.871 12.590 1.00 92.94 161 LEU A CA 1
ATOM 1269 C C . LEU A 1 161 ? 3.210 -3.203 12.415 1.00 92.94 161 LEU A C 1
ATOM 1271 O O . LEU A 1 161 ? 3.546 -2.792 11.308 1.00 92.94 161 LEU A O 1
ATOM 1275 N N . ILE A 1 162 ? 4.025 -3.138 13.473 1.00 93.44 162 ILE A N 1
ATOM 1276 C CA . ILE A 1 162 ? 5.373 -2.548 13.402 1.00 93.44 162 ILE A CA 1
ATOM 1277 C C . ILE A 1 162 ? 6.266 -3.345 12.446 1.00 93.44 162 ILE A C 1
ATOM 1279 O O . ILE A 1 162 ? 6.925 -2.756 11.590 1.00 93.44 162 ILE A O 1
ATOM 1283 N N . LEU A 1 163 ? 6.269 -4.677 12.555 1.00 94.25 163 LEU A N 1
ATOM 1284 C CA . LEU A 1 163 ? 7.037 -5.538 11.653 1.00 94.25 163 LEU A CA 1
ATOM 1285 C C . LEU A 1 163 ? 6.559 -5.410 10.203 1.00 94.25 163 LEU A C 1
ATOM 1287 O O . LEU A 1 163 ? 7.388 -5.376 9.300 1.00 94.25 163 LEU A O 1
ATOM 1291 N N . GLY A 1 164 ? 5.248 -5.293 9.982 1.00 93.56 164 GLY A N 1
ATOM 1292 C CA . GLY A 1 164 ? 4.662 -5.106 8.656 1.00 93.56 164 GLY A CA 1
ATOM 1293 C C . GLY A 1 164 ? 5.068 -3.780 8.022 1.00 93.56 164 GLY A C 1
ATOM 1294 O O . GLY A 1 164 ? 5.455 -3.759 6.857 1.00 93.56 164 GLY A O 1
ATOM 1295 N N . ILE A 1 165 ? 5.062 -2.690 8.798 1.00 93.81 165 ILE A N 1
ATOM 1296 C CA . ILE A 1 165 ? 5.534 -1.377 8.336 1.00 93.81 165 ILE A CA 1
ATOM 1297 C C . ILE A 1 165 ? 7.020 -1.446 7.975 1.00 93.81 165 ILE A C 1
ATOM 1299 O O . ILE A 1 165 ? 7.395 -1.029 6.883 1.00 93.81 165 ILE A O 1
ATOM 1303 N N . LEU A 1 166 ? 7.864 -2.003 8.851 1.00 92.88 166 LEU A N 1
ATOM 1304 C CA . LEU A 1 166 ? 9.299 -2.135 8.581 1.00 92.88 166 LEU A CA 1
ATOM 1305 C C . LEU A 1 166 ? 9.561 -2.977 7.328 1.00 92.88 166 LEU A C 1
ATOM 1307 O O . LEU A 1 166 ? 10.314 -2.547 6.456 1.00 92.88 166 LEU A O 1
ATOM 1311 N N . LEU A 1 167 ? 8.908 -4.136 7.211 1.00 94.25 167 LEU A N 1
ATOM 1312 C CA . LEU A 1 167 ? 9.016 -5.000 6.038 1.00 94.25 167 LEU A CA 1
ATOM 1313 C C . LEU A 1 167 ? 8.588 -4.262 4.764 1.00 94.25 167 LEU A C 1
ATOM 1315 O O . LEU A 1 167 ? 9.316 -4.298 3.778 1.00 94.25 167 LEU A O 1
ATOM 1319 N N . GLY A 1 168 ? 7.456 -3.553 4.799 1.00 92.38 168 GLY A N 1
ATOM 1320 C CA . GLY A 1 168 ? 6.964 -2.763 3.671 1.00 92.38 1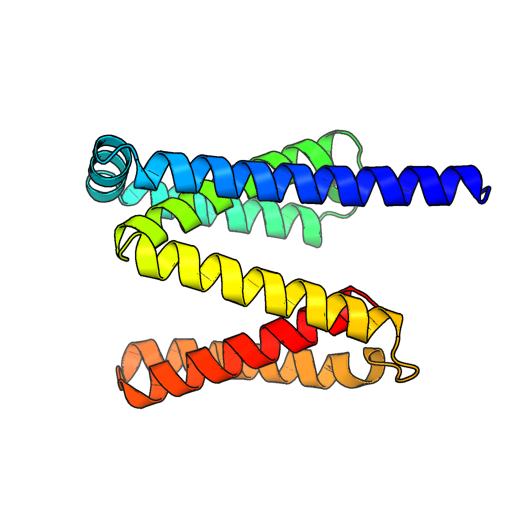68 GLY A CA 1
ATOM 1321 C C . GLY A 1 168 ? 7.948 -1.679 3.230 1.00 92.38 168 GLY A C 1
ATOM 1322 O O . GLY A 1 168 ? 8.201 -1.537 2.039 1.00 92.38 168 GLY A O 1
ATOM 1323 N N . LEU A 1 169 ? 8.569 -0.959 4.169 1.00 93.12 169 LEU A N 1
ATOM 1324 C CA . LEU A 1 169 ? 9.581 0.054 3.847 1.00 93.12 169 LEU A CA 1
ATOM 1325 C C . LEU A 1 169 ? 10.816 -0.551 3.173 1.00 93.12 169 LEU A C 1
ATOM 1327 O O . LEU A 1 169 ? 11.302 -0.002 2.184 1.00 93.12 169 LEU A O 1
ATOM 1331 N N . PHE A 1 170 ? 11.305 -1.689 3.672 1.00 91.06 170 PHE A N 1
ATOM 1332 C CA . PHE A 1 170 ? 12.425 -2.387 3.041 1.00 91.06 170 PHE A CA 1
ATOM 1333 C C . PHE A 1 170 ? 12.065 -2.945 1.662 1.00 91.06 170 PHE A C 1
ATOM 1335 O O . PHE A 1 170 ? 12.895 -2.866 0.761 1.00 91.06 170 PHE A O 1
ATOM 1342 N N . LEU A 1 171 ? 10.844 -3.457 1.477 1.00 91.88 171 LEU A N 1
ATOM 1343 C CA . LEU A 1 171 ? 10.360 -3.914 0.171 1.00 91.88 171 LEU A CA 1
ATOM 1344 C C . LEU A 1 171 ? 10.272 -2.764 -0.835 1.00 91.88 171 LEU A C 1
ATOM 1346 O O . LEU A 1 171 ? 10.731 -2.926 -1.956 1.00 91.88 171 LEU A O 1
ATOM 1350 N N . VAL A 1 172 ? 9.802 -1.578 -0.431 1.00 91.38 172 VAL A N 1
ATOM 1351 C CA . VAL A 1 172 ? 9.806 -0.387 -1.303 1.00 91.38 172 VAL A CA 1
ATOM 1352 C C . VAL A 1 172 ? 11.220 -0.063 -1.789 1.00 91.38 172 VAL A C 1
ATOM 1354 O O . VAL A 1 172 ? 11.413 0.213 -2.972 1.00 91.38 172 VAL A O 1
ATOM 1357 N N . ALA A 1 173 ? 12.213 -0.100 -0.897 1.00 90.50 173 ALA A N 1
ATOM 1358 C CA . ALA A 1 173 ? 13.597 0.157 -1.284 1.00 90.50 173 ALA A CA 1
ATOM 1359 C C . ALA A 1 173 ? 14.172 -0.950 -2.181 1.00 90.50 173 ALA A C 1
ATOM 1361 O O . ALA A 1 173 ? 14.860 -0.640 -3.147 1.00 90.50 173 ALA A O 1
ATOM 1362 N N . TYR A 1 174 ? 13.857 -2.214 -1.884 1.00 89.88 174 TYR A N 1
ATOM 1363 C CA . TYR A 1 174 ? 14.262 -3.376 -2.676 1.00 89.88 174 TYR A CA 1
ATOM 1364 C C . TYR A 1 174 ? 13.668 -3.355 -4.090 1.00 89.88 174 TYR A C 1
ATOM 1366 O O . TYR A 1 174 ? 14.400 -3.562 -5.043 1.00 89.88 174 TYR A O 1
ATOM 1374 N N . ASP A 1 175 ? 12.372 -3.062 -4.233 1.00 86.94 175 ASP A N 1
ATOM 1375 C CA . ASP A 1 175 ? 11.675 -3.041 -5.527 1.00 86.94 175 ASP A CA 1
ATOM 1376 C C . ASP A 1 175 ? 12.057 -1.828 -6.393 1.00 86.94 175 ASP A C 1
ATOM 1378 O O . ASP A 1 175 ? 11.856 -1.835 -7.609 1.00 86.94 175 ASP A O 1
ATOM 1382 N N . THR A 1 176 ? 12.564 -0.759 -5.769 1.00 86.31 176 THR A N 1
ATOM 1383 C CA . THR A 1 176 ? 13.013 0.452 -6.475 1.00 86.31 176 THR A CA 1
ATOM 1384 C C . THR A 1 176 ? 14.424 0.300 -7.056 1.00 86.31 176 THR A C 1
ATOM 1386 O O . THR A 1 176 ? 14.731 0.970 -8.048 1.00 86.31 176 THR A O 1
ATOM 1389 N N . GLN A 1 177 ? 15.274 -0.534 -6.444 1.00 81.62 177 GLN A N 1
ATOM 1390 C CA . GLN A 1 177 ? 16.634 -0.829 -6.916 1.00 81.62 177 GLN A CA 1
ATOM 1391 C C . GLN A 1 177 ? 16.648 -1.876 -8.031 1.00 81.62 177 GLN A C 1
ATOM 1393 O O . GLN A 1 177 ? 17.397 -1.655 -9.011 1.00 81.62 177 GLN A O 1
#

Organism: NCBI:txid197538

InterPro domains:
  IPR006214 Bax inhibitor 1-related [PF01027] (7-177)
  IPR006214 Bax inhibitor 1-related [PTHR23291] (6-177)

pLDDT: mean 89.85, std 7.18, range [52.59, 97.25]

Radius of gyration: 18.49 Å; chains: 1; bounding box: 50×31×50 Å

Secondary structure (DSSP, 8-state):
--HHHHHHHHHHHHHHHHHHHHHHHHHHHHHHH-HHHHHHHHHTHHHHHHHHHHHHHHHHHHHH-HHHHTSTTHHHHHHHHHHHHHHHHHHHHHTTS-HHHHHHHHHHHHHHHHHHHHHHHH--S-GGGGHHHHHHHHHHHHHHHHHHHHH--HHHHHHHHHHHHHHHHHHHHHHH-

=== Feature glossary ===
Each block in this record encodes a different view of the same protein. In brief:

Predicted aligned error. PAE(i, j) answers: if I align the predicted and true structures on residue i, how far off (in Å) do I expect residue j to be? A block-diagonal PAE matrix with low values on the blocks and high values off-diagonal is the signature of a multi-domain protein with confidently predicted domains but uncertain inter-domain orientation.

Contact-map, Ramachandran, and PAE plots. Plot images: a contact map (which residues are close in 3D, as an N×N binary image), a Ramachandran scatter (backbone torsion angles, revealing secondary-structure composition at a glance), and — for AlphaFold structures — a PAE heatmap (pairwise prediction confidence).

Backbone torsions (φ/ψ). φ (phi) and ψ (psi) are the two rotatable backbone dihedrals per residue: φ is the C(i-1)–N–Cα–C torsion, ψ is the N–Cα–C–N(i+1) torsion, both in degrees on (−180°, 180°]. α-helical residues cluster near (−60°, −45°); β-strand residues near (−120°, +130°). A Ramachandran plot is simply a scatter of (φ, ψ) for every residue.

Foldseek 3Di. A 3Di character summarizes, for each residue, the relative orientation of the Cα frame of its nearest spatial neighbor. Because it encodes fold topology rather than chemistry, 3Di alignments detect remote structural similarity that sequence alignment misses.

Radius of gyration, Cα contacts, bounding box. Three whole-structure scalars: the radius of gyration (RMS distance of Cα from centroid, in Å), the count of Cα–Cα contacts (pairs closer than 8 Å and separated by more than four residues in sequence — i.e. tertiary, not local, contacts), and the bounding-box dimensions. Together they distinguish compact globular folds from extended fibres or disordered chains.

Sequence. Sequence gives the chain of amino acids in standard one-letter code (A=alanine, C=cysteine, …, Y=tyrosine), read N→C. It is the only feature that is directly encoded by the gene; all structural features are derived from the folded form of this sequence.

mmCIF coordinates. Atomic coordinates in PDBx/mmCIF format — the same representation the Protein Data Bank distributes. Each line of the _atom_site loop places one backbone atom in Cartesian space (units: ångströms, origin: arbitrary).

Secondary structure (3-state, P-SEA). Three-state secondary structure (P-SEA) collapses the eight DSSP classes into helix (a), strand (b), and coil (c). P-SEA assigns these from Cα geom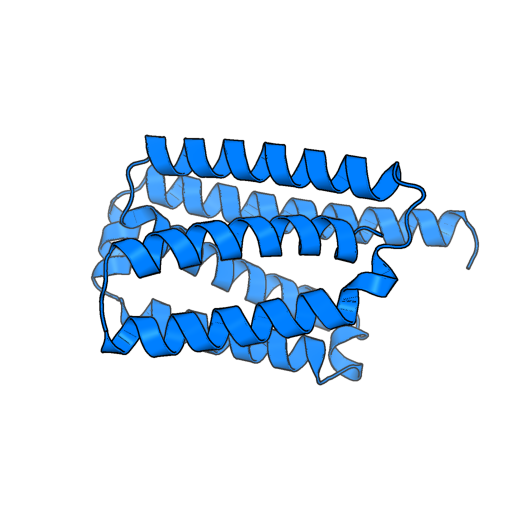etry alone — distances and angles — without requiring backbone oxygens, so it works on any Cα trace.

InterPro / GO / CATH / organism. Functional annotations link the protein to curated databases. InterPro entries identify conserved domains and families by matching the sequence against member-database signatures (Pfam, PROSITE, CDD, …). Gene Ontology (GO) terms describe molecular function, biological process, and cellular component in a controlled vocabulary. CATH places the structure in a hierarchical fold classification (Class/Architecture/Topology/Homologous-superfamily). The organism is the source species.

B-factor. B-factor (Debye–Waller factor) reflects atomic displacement in the crystal lattice. It is an experimental observable (units Å²), not a prediction; low values mean the atom is pinned down, high values mean it moves or is heterogeneous across the crystal.

Rendered structure images. Structure images are PyMOL renders from six orthogonal camera directions. Cartoon representation draws helices as coils and strands as arrows; sticks shows the backbone as bonds; surface shows the solvent-excluded envelope. Rainbow coloring maps sequence position to hue (blue→red, N→C); chain coloring assigns a distinct color per polypeptide.

Solvent-accessible surface area. Solvent-accessible surface area (SASA) is the area in Å² traced out by the centre of a 1.4 Å probe sphere (a water molecule) rolled over the protein's van der Waals surface (Shrake–Rupley / Lee–Richards construction). Buried residues have near-zero SASA; fully exposed residues can exceed 200 Å². The total SASA scales roughly with the number of surface residues.

Secondary structure (8-state, DSSP). The SS8 string is DSSP's per-residue secondary-structure call. α-helix (H) means an i→i+4 H-bond ladder; β-strand (E) means the residue participates in a β-sheet; 3₁₀ (G) and π (I) are tighter and wider helices; T/S are turns/bends; '-' is loop.

pLDDT. For AlphaFold models, the B-factor field carries pLDDT — the model's own estimate of local accuracy on a 0–100 scale. Regions with pLDDT<50 should be treated as essentially unmodeled; they often correspond to intrinsically disordered segments.

Nearest PDB structures. Nearest PDB neighbors are the top structural matches found by Foldseek when searching this structure against the entire Protein Data Bank. Each hit reports a TM-score (0 to 1; >0.5 almost always implies the same fold) and an E-value. These are *structural* homologs — they may share no detectable sequence similarity.